Protein AF-A0A9P6IPL3-F1 (afdb_monomer_lite)

Foldseek 3Di:
DDDDPDPDDDDQDPVCLVVLLVVLQCLAQDQKDKDKDWDFDWDWDQDPVGIDIDGRHTDIDIDMWGGQNLLVVVAKEWPDWAFADDDQQWTKIKTKIKGAGQTQDKDWFAKFKWFKFAPNDTFWIKIWGRDIHHHGIDITIIMITGDLVVDPRSVVCVVCQQVFHKGKMWTAFQLVRTPPNSNSSNRNGRIGIYIGTHHPDHQWPDKDWADDPCCVPPVDIDMDTDGDAQHQAKDWDQWDWDFDDDPNHTSDIDTDGDPDTDIHHYD

pLDDT: mean 90.59, std 8.34, range [40.78, 98.0]

Sequence (267 aa):
MTFDLLQTPLLVPETSKQPFQEFNRDLTIGANIGFNVVGFASVYANTSIGTVNLVNIPFNASTELSGLQSLGNPAPTITELQVVSGTPAGLTLAITVVIVNPSSISLSAGDIVLDLMYKGVRQGTVTMPKLAIIPGANTVNASSTIDPGASPEGLELLTLYTGGTGATVSIAGTPTSTVVDSLSLAFGALNIESQMPGLQSKLLAGASLIVLDTTLVNGLAETVVTVNNPFVPPMTILSIDSTITYGGAALGTVVSTFSSPPVIPGI

Structure (mmCIF, N/CA/C/O backbone):
data_AF-A0A9P6IPL3-F1
#
_entry.id   AF-A0A9P6IPL3-F1
#
loop_
_atom_site.group_PDB
_atom_site.id
_atom_site.type_symbol
_atom_site.label_atom_id
_atom_site.label_alt_id
_atom_site.label_comp_id
_atom_site.label_asym_id
_atom_site.label_entity_id
_atom_site.label_seq_id
_atom_site.pdbx_PDB_ins_code
_atom_site.Cartn_x
_atom_site.Cartn_y
_atom_site.Cartn_z
_atom_site.occupancy
_atom_site.B_iso_or_equiv
_atom_site.auth_seq_id
_atom_site.auth_comp_id
_atom_site.auth_asym_id
_atom_site.auth_atom_id
_atom_site.pdbx_PDB_model_num
ATOM 1 N N . MET A 1 1 ? -20.417 -16.458 35.658 1.00 40.78 1 MET A N 1
ATOM 2 C CA . MET A 1 1 ? -21.262 -15.375 35.120 1.00 40.78 1 MET A CA 1
ATOM 3 C C . MET A 1 1 ? -20.499 -14.754 33.976 1.00 40.78 1 MET A C 1
ATOM 5 O O . MET A 1 1 ? -19.419 -14.234 34.211 1.00 40.78 1 MET A O 1
ATOM 9 N N . THR A 1 2 ? -21.006 -14.892 32.760 1.00 42.06 2 THR A N 1
ATOM 10 C CA . THR A 1 2 ? -20.455 -14.226 31.578 1.00 42.06 2 THR A CA 1
ATOM 11 C C . THR A 1 2 ? -21.215 -12.914 31.443 1.00 42.06 2 THR A C 1
ATOM 13 O O . THR A 1 2 ? -22.444 -12.930 31.409 1.00 42.06 2 THR A O 1
ATOM 16 N N . PHE A 1 3 ? -20.512 -11.784 31.474 1.00 44.28 3 PHE A N 1
ATOM 17 C CA . PHE A 1 3 ? -21.114 -10.489 31.179 1.00 44.28 3 PHE A CA 1
ATOM 18 C C . PHE A 1 3 ? -21.232 -10.393 29.658 1.00 44.28 3 PHE A C 1
ATOM 20 O O . PHE A 1 3 ? -20.224 -10.237 28.975 1.00 44.28 3 PHE A O 1
ATOM 27 N N . ASP A 1 4 ? -22.442 -10.590 29.141 1.00 51.72 4 ASP A N 1
ATOM 28 C CA . ASP A 1 4 ? -22.747 -10.479 27.718 1.00 51.72 4 ASP A CA 1
ATOM 29 C C . ASP A 1 4 ? -23.544 -9.193 27.496 1.00 51.72 4 ASP A C 1
ATOM 31 O O . ASP A 1 4 ? -24.665 -9.037 27.992 1.00 51.72 4 ASP A O 1
ATOM 3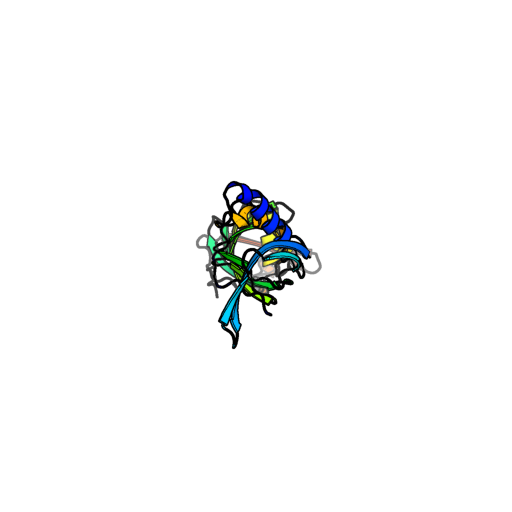5 N N . LEU A 1 5 ? -22.940 -8.248 26.780 1.00 58.69 5 LEU A N 1
ATOM 36 C CA . LEU A 1 5 ? -23.663 -7.116 26.228 1.00 58.69 5 LEU A CA 1
ATOM 37 C C . LEU A 1 5 ? -24.450 -7.660 25.029 1.00 58.69 5 LEU A C 1
ATOM 39 O O . LEU A 1 5 ? -23.956 -7.625 23.904 1.00 58.69 5 LEU A O 1
ATOM 43 N N . LEU A 1 6 ? -25.669 -8.168 25.280 1.0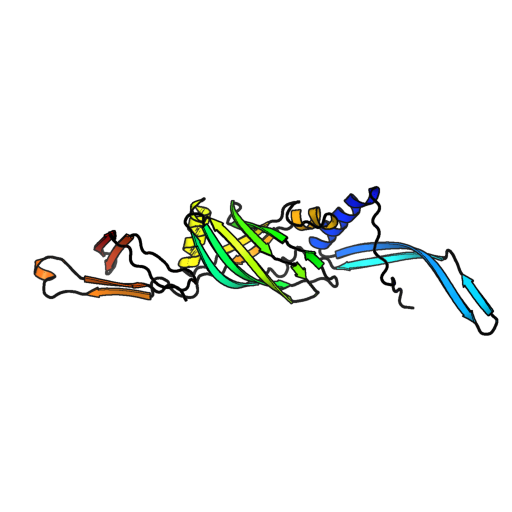0 56.34 6 LEU A N 1
ATOM 44 C CA . LEU A 1 6 ? -26.683 -8.455 24.247 1.00 56.34 6 LEU A CA 1
ATOM 45 C C . LEU A 1 6 ? -26.577 -7.403 23.140 1.00 56.34 6 LEU A C 1
ATOM 47 O O . LEU A 1 6 ? -26.469 -6.245 23.528 1.00 56.34 6 LEU A O 1
ATOM 51 N N . GLN A 1 7 ? -26.627 -7.778 21.847 1.00 61.25 7 GLN A N 1
ATOM 52 C CA . GLN A 1 7 ? -26.404 -6.944 20.637 1.00 61.25 7 GLN A CA 1
ATOM 53 C C . GLN A 1 7 ? -27.054 -5.539 20.658 1.00 61.25 7 GLN A C 1
ATOM 55 O O . GLN A 1 7 ? -27.955 -5.216 19.887 1.00 61.25 7 GLN A O 1
ATOM 60 N N . THR A 1 8 ? -26.582 -4.680 21.545 1.00 66.69 8 THR A N 1
ATOM 61 C CA . THR A 1 8 ? -27.110 -3.360 21.833 1.00 66.69 8 THR A CA 1
ATOM 62 C C . THR A 1 8 ? -26.101 -2.410 21.225 1.00 66.69 8 THR A C 1
ATOM 64 O O . THR A 1 8 ? -24.934 -2.443 21.627 1.00 66.69 8 THR A O 1
ATOM 67 N N . PRO A 1 9 ? -26.500 -1.599 20.233 1.00 70.00 9 PRO A N 1
ATOM 68 C CA . PRO A 1 9 ? -25.588 -0.658 19.609 1.00 70.00 9 PRO A CA 1
ATOM 69 C C . PRO A 1 9 ? -24.959 0.253 20.664 1.00 70.00 9 PRO A C 1
ATOM 71 O O . PRO A 1 9 ? -25.663 0.816 21.505 1.00 70.00 9 PRO A O 1
ATOM 74 N N . LEU A 1 10 ? -23.637 0.416 20.610 1.00 79.25 10 LEU A N 1
ATOM 75 C CA . LEU A 1 10 ? -22.951 1.416 21.417 1.00 79.25 10 LEU A CA 1
ATOM 76 C C . LEU A 1 10 ? -23.368 2.806 20.920 1.00 79.25 10 LEU A C 1
ATOM 78 O O . LEU A 1 10 ? -22.959 3.235 19.841 1.00 79.25 10 LEU A O 1
ATOM 82 N N . LEU A 1 11 ? -24.187 3.508 21.701 1.00 84.75 11 LEU A N 1
ATOM 83 C CA . LEU A 1 11 ? -24.542 4.895 21.426 1.00 84.75 11 LEU A CA 1
ATOM 84 C C . LEU A 1 11 ? -23.484 5.816 22.039 1.00 84.75 11 LEU A C 1
ATOM 86 O O . LEU A 1 11 ? -23.348 5.878 23.260 1.00 84.75 11 LEU A O 1
ATOM 90 N N . VAL A 1 12 ? -22.761 6.551 21.195 1.00 88.69 12 VAL A N 1
ATOM 91 C CA . VAL A 1 12 ? -21.784 7.559 21.628 1.00 88.69 12 VAL A CA 1
ATOM 92 C C . VAL A 1 12 ? -22.453 8.938 21.591 1.00 88.69 12 VAL A C 1
ATOM 94 O O . VAL A 1 12 ? -22.804 9.399 20.503 1.00 88.69 12 VAL A O 1
ATOM 97 N N . PRO A 1 13 ? -22.652 9.612 22.741 1.00 91.38 13 PRO A N 1
ATOM 98 C CA . PRO A 1 13 ? -23.200 10.966 22.769 1.00 91.38 13 PRO A CA 1
ATOM 99 C C . PRO A 1 13 ? -22.328 11.948 21.980 1.00 91.38 13 PRO A C 1
ATOM 101 O O . PRO A 1 13 ? -21.107 11.800 21.944 1.00 91.38 13 PRO A O 1
ATOM 104 N N . GLU A 1 14 ? -22.930 13.001 21.417 1.00 91.69 14 GLU A N 1
ATOM 105 C CA . GLU A 1 14 ? -22.210 14.030 20.643 1.00 91.69 14 GLU A CA 1
ATOM 106 C C . GLU A 1 14 ? -21.003 14.610 21.397 1.00 91.69 14 GLU A C 1
ATOM 108 O O . GLU A 1 14 ? -19.914 14.730 20.840 1.00 91.69 14 GLU A O 1
ATOM 113 N N . THR A 1 15 ? -21.154 14.875 22.698 1.00 94.75 15 THR A N 1
ATOM 114 C CA . THR A 1 15 ? -20.085 15.398 23.568 1.00 94.75 15 THR A CA 1
ATOM 115 C C . THR A 1 15 ? -18.909 14.437 23.756 1.00 94.75 15 THR A C 1
ATOM 117 O O . THR A 1 15 ? -17.855 14.846 24.234 1.00 94.75 15 THR A O 1
ATOM 120 N N . SER A 1 16 ? -19.082 13.160 23.414 1.00 94.56 16 SER A N 1
ATOM 121 C CA . SER A 1 16 ? -18.097 12.091 23.595 1.00 94.56 16 SER A CA 1
ATOM 122 C C . SER A 1 16 ? -17.529 11.571 22.273 1.00 94.56 16 SER A C 1
ATOM 124 O O . SER A 1 16 ? -16.687 10.674 22.298 1.00 94.56 16 SER A O 1
ATOM 126 N N . LYS A 1 17 ? -17.925 12.140 21.124 1.00 93.38 17 LYS A N 1
ATOM 127 C CA . LYS A 1 17 ? -17.412 11.728 19.807 1.00 93.38 17 LYS A CA 1
ATOM 128 C C . LYS A 1 17 ? -15.901 11.898 19.678 1.00 93.38 17 LYS A C 1
ATOM 130 O O . LYS A 1 17 ? -15.236 10.968 19.236 1.00 93.38 17 LYS A O 1
ATOM 135 N N . GLN A 1 18 ? -15.358 13.044 20.089 1.00 95.12 18 GLN A N 1
ATOM 136 C CA . GLN A 1 18 ? -13.914 13.286 20.031 1.00 95.12 18 GLN A CA 1
ATOM 137 C C . GLN A 1 18 ? -13.129 12.325 20.947 1.00 95.12 18 GLN A C 1
ATOM 139 O O . GLN A 1 18 ? -12.249 11.637 20.432 1.00 95.12 18 GLN A O 1
ATOM 144 N N . PRO A 1 19 ? -13.463 12.175 22.247 1.00 94.62 19 PRO A N 1
ATOM 145 C CA . PRO A 1 19 ? -12.831 11.161 23.095 1.00 94.62 19 PRO A CA 1
ATOM 146 C C . PRO A 1 19 ? -12.912 9.745 22.514 1.00 94.62 19 PRO A C 1
ATOM 148 O O . PRO A 1 19 ? -11.973 8.967 22.638 1.00 94.62 19 PRO A O 1
ATOM 151 N N . PHE A 1 20 ? -14.019 9.402 21.848 1.00 93.88 20 PHE A N 1
ATOM 152 C CA . PHE A 1 20 ? -14.165 8.105 21.192 1.00 93.88 20 PHE A CA 1
ATOM 153 C C . PHE A 1 20 ? -13.257 7.953 19.960 1.00 93.88 20 PHE A C 1
ATOM 155 O O . PHE A 1 20 ? -12.668 6.892 19.765 1.00 93.88 20 PHE A O 1
ATOM 162 N N . GLN A 1 21 ? -13.091 8.998 19.146 1.00 95.12 21 GLN A N 1
ATOM 163 C CA . GLN A 1 21 ? -12.126 9.001 18.039 1.00 95.12 21 GLN A CA 1
ATOM 164 C C . GLN A 1 21 ? -10.679 8.895 18.541 1.00 95.12 21 GLN A C 1
ATOM 166 O O . GLN A 1 21 ? -9.886 8.158 17.960 1.00 95.12 21 GLN A O 1
ATOM 171 N N . GLU A 1 22 ? -10.337 9.598 19.623 1.00 95.38 22 GLU A N 1
ATOM 172 C CA . GLU A 1 22 ? -9.025 9.511 20.275 1.00 95.38 22 GLU A CA 1
ATOM 173 C C . GLU A 1 22 ? -8.780 8.103 20.826 1.00 95.38 22 GLU A C 1
ATOM 175 O O . GLU A 1 22 ? -7.732 7.523 20.562 1.00 95.38 22 GLU A O 1
ATOM 180 N N . PHE A 1 23 ? -9.780 7.502 21.477 1.00 94.06 23 PHE A N 1
ATOM 181 C CA . PHE A 1 23 ? -9.733 6.105 21.903 1.00 94.06 23 PHE A CA 1
ATOM 182 C C . PHE A 1 23 ? -9.494 5.147 20.723 1.00 94.06 23 PHE A C 1
ATOM 184 O O . PHE A 1 23 ? -8.620 4.288 20.807 1.00 94.06 23 PHE A O 1
ATOM 191 N N . ASN A 1 24 ? -10.212 5.306 19.603 1.00 93.75 24 ASN A N 1
ATOM 192 C CA . ASN A 1 24 ? -10.003 4.472 18.412 1.00 93.75 24 ASN A CA 1
ATOM 193 C C . ASN A 1 24 ? -8.606 4.665 17.809 1.00 93.75 24 ASN A C 1
ATOM 195 O O . ASN A 1 24 ? -7.993 3.696 17.358 1.00 93.75 24 ASN A O 1
ATOM 199 N N . ARG A 1 25 ? -8.084 5.898 17.804 1.00 95.25 25 ARG A N 1
ATOM 200 C CA . ARG A 1 25 ? -6.711 6.192 17.375 1.00 95.25 25 ARG A CA 1
ATOM 201 C C . ARG A 1 25 ? -5.704 5.480 18.267 1.00 95.25 25 ARG A C 1
ATOM 203 O O . ARG A 1 25 ? -4.834 4.780 17.757 1.00 95.25 25 ARG A O 1
ATOM 210 N N . ASP A 1 26 ? -5.843 5.622 19.576 1.00 94.94 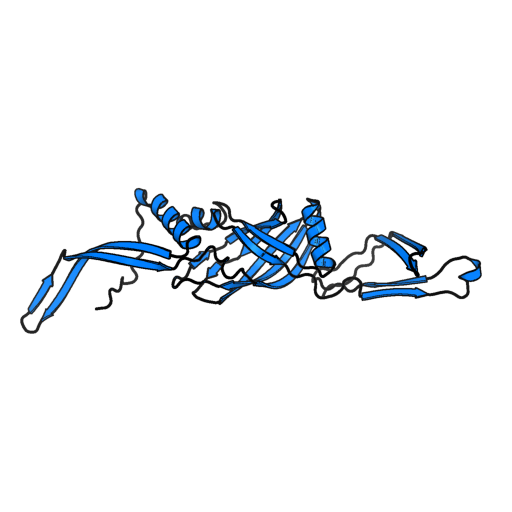26 ASP A N 1
ATOM 211 C CA . ASP A 1 26 ? -4.910 5.054 20.544 1.00 94.94 26 ASP A CA 1
ATOM 212 C C . ASP A 1 26 ? -4.962 3.518 20.528 1.00 94.94 26 ASP A C 1
ATOM 214 O O . ASP A 1 26 ? -3.920 2.870 20.599 1.00 94.94 26 ASP A O 1
ATOM 218 N N . LEU A 1 27 ? -6.144 2.928 20.314 1.00 93.19 27 LEU A N 1
ATOM 219 C CA . LEU A 1 27 ? -6.310 1.491 20.087 1.00 93.19 27 LEU A CA 1
ATOM 220 C C . LEU A 1 27 ? -5.688 1.030 18.757 1.00 93.19 27 LEU A C 1
ATOM 222 O O . LEU A 1 27 ? -5.176 -0.084 18.663 1.00 93.19 27 LEU A O 1
ATOM 226 N N . THR A 1 28 ? -5.721 1.868 17.722 1.00 93.38 28 THR A N 1
ATOM 227 C CA . THR A 1 28 ? -5.156 1.534 16.407 1.00 93.38 28 THR A CA 1
ATOM 228 C C . THR A 1 28 ? -3.631 1.597 16.418 1.00 93.38 28 THR A C 1
ATOM 230 O O . THR A 1 28 ? -2.982 0.696 15.898 1.00 93.38 28 THR A O 1
ATOM 233 N N . ILE A 1 29 ? -3.043 2.628 17.026 1.00 93.00 29 ILE A N 1
ATOM 234 C CA . ILE A 1 29 ? -1.588 2.854 17.017 1.00 93.00 29 ILE A CA 1
ATOM 235 C C . ILE A 1 29 ? -0.893 2.085 18.145 1.00 93.00 29 ILE A C 1
ATOM 237 O O . ILE A 1 29 ? 0.209 1.569 17.962 1.00 93.00 29 ILE A O 1
ATOM 241 N N . GLY A 1 30 ? -1.523 2.028 19.319 1.00 92.19 30 GLY A N 1
ATOM 242 C CA . GLY A 1 30 ? -0.951 1.471 20.537 1.00 92.19 30 GLY A CA 1
ATOM 243 C C . GLY A 1 30 ? -0.925 -0.056 20.572 1.00 92.19 30 GLY A C 1
ATOM 244 O O . GLY A 1 30 ? -1.619 -0.744 19.824 1.00 92.19 30 GLY A O 1
ATOM 245 N N . ALA A 1 31 ? -0.109 -0.592 21.483 1.00 90.75 31 ALA A N 1
ATOM 246 C CA . ALA A 1 31 ? -0.034 -2.030 21.742 1.00 90.75 31 ALA A CA 1
ATOM 247 C C . ALA A 1 31 ? -1.107 -2.509 22.718 1.00 90.75 31 ALA A C 1
ATOM 249 O O . ALA A 1 31 ? -1.692 -3.563 22.498 1.00 90.75 31 ALA A O 1
ATOM 250 N N . ASN A 1 32 ? -1.377 -1.734 23.768 1.00 90.94 32 ASN A N 1
ATOM 251 C CA . ASN A 1 32 ? -2.429 -2.003 24.739 1.00 90.94 32 ASN A CA 1
ATOM 252 C C . ASN A 1 32 ? -3.057 -0.681 25.180 1.00 90.94 32 ASN A C 1
ATOM 254 O O . ASN A 1 32 ? -2.365 0.335 25.266 1.00 90.94 32 ASN A O 1
ATOM 258 N N . ILE A 1 33 ? -4.344 -0.713 25.505 1.00 90.62 33 ILE A N 1
ATOM 259 C CA . ILE A 1 33 ? -5.068 0.408 26.096 1.00 90.62 33 ILE A CA 1
ATOM 260 C C . ILE A 1 33 ? -5.883 -0.083 27.291 1.00 90.62 33 ILE A C 1
ATOM 262 O O . ILE A 1 33 ? -6.567 -1.107 27.225 1.00 90.62 33 ILE A O 1
ATOM 266 N N . GLY A 1 34 ? -5.797 0.645 28.404 1.00 89.06 34 GLY A N 1
ATOM 267 C CA . GLY A 1 34 ? -6.649 0.393 29.560 1.00 89.06 34 GLY A CA 1
ATOM 268 C C . GLY A 1 34 ? -8.094 0.746 29.222 1.00 89.06 34 GLY A C 1
ATOM 269 O O . GLY A 1 34 ? -8.372 1.843 28.739 1.00 89.06 34 GLY A O 1
ATOM 270 N N . PHE A 1 35 ? -9.016 -0.171 29.485 1.00 88.31 35 PHE A N 1
ATOM 271 C CA . PHE A 1 35 ? -10.437 0.014 29.230 1.00 88.31 35 PHE A CA 1
ATOM 272 C C . PHE A 1 35 ? -11.213 -0.183 30.525 1.00 88.31 35 PHE A C 1
ATOM 274 O O . PHE A 1 35 ? -11.205 -1.262 31.113 1.00 88.31 35 PHE A O 1
ATOM 281 N N . ASN A 1 36 ? -11.869 0.878 30.987 1.00 89.56 36 ASN A N 1
ATOM 282 C CA . ASN A 1 36 ? -12.661 0.835 32.206 1.00 89.56 36 ASN A CA 1
ATOM 283 C C . ASN A 1 36 ? -14.150 0.942 31.881 1.00 89.56 36 ASN A C 1
ATOM 285 O O . ASN A 1 36 ? -14.574 1.873 31.196 1.00 89.56 36 ASN A O 1
ATOM 289 N N . VAL A 1 37 ? -14.940 0.018 32.418 1.00 86.62 37 VAL A N 1
ATOM 290 C CA . VAL A 1 37 ? -16.395 0.006 32.297 1.00 86.62 37 VAL A CA 1
ATOM 291 C C . VAL A 1 37 ? -16.994 0.268 33.668 1.00 86.62 37 VAL A C 1
ATOM 293 O O . VAL A 1 37 ? -16.900 -0.550 34.584 1.00 86.62 37 VAL A O 1
ATOM 296 N N . VAL A 1 38 ? -17.646 1.419 33.789 1.00 89.94 38 VAL A N 1
ATOM 297 C CA . VAL A 1 38 ? -18.371 1.822 34.993 1.00 89.94 38 VAL A CA 1
ATOM 298 C C . VAL A 1 38 ? -19.844 1.920 34.650 1.00 89.94 38 VAL A C 1
ATOM 300 O O . VAL A 1 38 ? -20.217 2.545 33.658 1.00 89.94 38 VAL A O 1
ATOM 303 N N . GLY A 1 39 ? -20.692 1.315 35.470 1.00 88.88 39 GLY A N 1
ATOM 304 C CA . GLY A 1 39 ? -22.123 1.357 35.234 1.00 88.88 39 GLY A CA 1
ATOM 305 C C . GLY A 1 39 ? -22.930 0.738 36.355 1.00 88.88 39 GLY A C 1
ATOM 306 O O . GLY A 1 39 ? -22.449 0.517 37.466 1.00 88.88 39 GLY A O 1
ATOM 307 N N . PHE A 1 40 ? -24.186 0.460 36.034 1.00 88.69 40 PHE A N 1
ATOM 308 C CA . PHE A 1 40 ? -25.123 -0.190 36.930 1.00 88.69 40 PHE A CA 1
ATOM 309 C C . PHE A 1 40 ? -25.728 -1.400 36.226 1.00 88.69 40 PHE A C 1
ATOM 311 O O . PHE A 1 40 ? -26.081 -1.328 35.050 1.00 88.69 40 PHE A O 1
ATOM 318 N N . ALA A 1 41 ? -25.853 -2.508 36.945 1.00 86.25 41 ALA A N 1
ATOM 319 C CA . ALA A 1 41 ? -26.504 -3.720 36.477 1.00 86.25 41 ALA A CA 1
ATOM 320 C C . ALA A 1 41 ? -27.829 -3.932 37.215 1.00 86.25 41 ALA A C 1
ATOM 322 O O . ALA A 1 41 ? -28.008 -3.494 38.354 1.00 86.25 41 ALA A O 1
ATOM 323 N N . SER A 1 42 ? -28.757 -4.631 36.564 1.00 86.56 42 SER A N 1
ATOM 324 C CA . SER A 1 42 ? -29.962 -5.150 37.209 1.00 86.56 42 SER A CA 1
ATOM 325 C C . SER A 1 42 ? -30.020 -6.660 37.020 1.00 86.56 42 SER A C 1
ATOM 327 O O . SER A 1 42 ? -29.814 -7.155 35.913 1.00 86.56 42 SER A O 1
ATOM 329 N N . VAL A 1 43 ? -30.271 -7.391 38.101 1.00 83.38 43 VAL A N 1
ATOM 330 C CA . VAL A 1 43 ? -30.319 -8.852 38.132 1.00 83.38 43 VAL A CA 1
ATOM 331 C C . VAL A 1 43 ? -31.735 -9.292 38.463 1.00 83.38 43 VAL A C 1
ATOM 333 O O . VAL A 1 43 ? -32.265 -8.978 39.527 1.00 83.38 43 VAL A O 1
ATOM 336 N N . TYR A 1 44 ? -32.307 -10.076 37.555 1.00 85.00 44 TYR A N 1
ATOM 337 C CA . TYR A 1 44 ? -33.594 -10.735 37.726 1.00 85.00 44 TYR A CA 1
ATOM 338 C C . TYR A 1 44 ? -33.344 -12.220 37.983 1.00 85.00 44 TYR A C 1
ATOM 340 O O . TYR A 1 44 ? -32.853 -12.928 37.105 1.00 85.00 44 TYR A O 1
ATOM 348 N N . ALA A 1 45 ? -33.662 -12.696 39.185 1.00 84.25 45 ALA A N 1
ATOM 349 C CA . ALA A 1 45 ? -33.473 -14.088 39.572 1.00 84.25 45 ALA A CA 1
ATOM 350 C C . ALA A 1 45 ? -34.806 -14.712 39.997 1.00 84.25 45 ALA A C 1
ATOM 352 O O . ALA A 1 45 ? -35.452 -14.251 40.937 1.00 84.25 45 ALA A O 1
ATOM 353 N N . ASN A 1 46 ? -35.201 -15.796 39.331 1.00 85.00 46 ASN A N 1
ATOM 354 C CA . ASN A 1 46 ? -36.305 -16.635 39.786 1.00 85.00 46 ASN A CA 1
ATOM 355 C C . ASN A 1 46 ? -35.767 -17.659 40.783 1.00 85.00 46 ASN A C 1
ATOM 357 O O . ASN A 1 46 ? -34.953 -18.511 40.431 1.00 85.00 46 ASN A O 1
ATOM 361 N N . THR A 1 47 ? -36.221 -17.565 42.028 1.00 86.25 47 THR A N 1
ATOM 362 C CA . THR A 1 47 ? -35.882 -18.509 43.095 1.00 86.25 47 THR A CA 1
ATOM 363 C C . THR A 1 47 ? -37.092 -19.376 43.425 1.00 86.25 47 THR A C 1
ATOM 365 O O . THR A 1 47 ? -38.230 -19.020 43.116 1.00 86.25 47 THR A O 1
ATOM 368 N N . SER A 1 48 ? -36.869 -20.498 44.108 1.00 88.19 48 SER A N 1
ATOM 369 C CA . SER A 1 48 ? -37.929 -21.413 44.558 1.00 88.19 48 SER A CA 1
ATOM 370 C C . SER A 1 48 ? -38.954 -20.757 45.494 1.00 88.19 48 SER A C 1
ATOM 372 O O . SER A 1 48 ? -40.011 -21.332 45.729 1.00 88.19 48 SER A O 1
ATOM 374 N N . ILE A 1 49 ? -38.644 -19.573 46.033 1.00 86.69 49 ILE A N 1
ATOM 375 C CA . ILE A 1 49 ? -39.498 -18.812 46.953 1.00 86.69 49 ILE A CA 1
ATOM 376 C C . ILE A 1 49 ? -40.030 -17.503 46.349 1.00 86.69 49 ILE A C 1
ATOM 378 O O . ILE A 1 49 ? -40.690 -16.739 47.047 1.00 86.69 49 ILE A O 1
ATOM 382 N N . GLY A 1 50 ? -39.759 -17.227 45.070 1.00 85.38 50 GLY A N 1
ATOM 383 C CA . GLY A 1 50 ? -40.225 -16.021 44.386 1.00 85.38 50 GLY A CA 1
ATOM 384 C C . GLY A 1 50 ? -39.157 -15.349 43.528 1.00 85.38 50 GLY A C 1
ATOM 385 O O . GLY A 1 50 ? -38.005 -15.785 43.448 1.00 85.38 50 GLY A O 1
ATOM 386 N N . THR A 1 51 ? -39.550 -14.266 42.868 1.00 87.00 51 THR A N 1
ATOM 387 C CA . THR A 1 51 ? -38.657 -13.477 42.018 1.00 87.00 51 THR A CA 1
ATOM 388 C C . THR A 1 51 ? -37.915 -12.443 42.858 1.00 87.00 51 THR A C 1
ATOM 390 O O . THR A 1 51 ? -38.526 -11.625 43.542 1.00 87.00 51 THR A O 1
ATOM 393 N N . VAL A 1 52 ? -36.588 -12.463 42.782 1.00 85.12 52 VAL A N 1
ATOM 394 C CA . VAL A 1 52 ? -35.702 -11.455 43.364 1.00 85.12 52 VAL A CA 1
ATOM 395 C C . VAL A 1 52 ? -35.253 -10.530 42.241 1.00 85.12 52 VAL A C 1
ATOM 397 O O . VAL A 1 52 ? -34.672 -10.981 41.255 1.00 85.12 52 VAL A O 1
ATOM 400 N N . ASN A 1 53 ? -35.533 -9.237 42.392 1.00 87.88 53 ASN A N 1
ATOM 401 C CA . ASN A 1 53 ? -35.071 -8.201 41.478 1.00 87.88 53 ASN A CA 1
ATOM 402 C C . ASN A 1 53 ? -34.095 -7.281 42.216 1.00 87.88 53 ASN A C 1
ATOM 404 O O . ASN A 1 53 ? -34.488 -6.568 43.139 1.00 87.88 53 ASN A O 1
ATOM 408 N N . LEU A 1 54 ? -32.827 -7.317 41.823 1.00 85.81 54 LEU A N 1
ATOM 409 C CA . LEU A 1 54 ? -31.790 -6.425 42.329 1.00 85.81 54 LEU A CA 1
ATOM 410 C C . LEU A 1 54 ? -31.501 -5.395 41.242 1.00 85.81 54 LEU A C 1
ATOM 412 O O . LEU A 1 54 ? -30.919 -5.734 40.219 1.00 85.81 54 LEU A O 1
ATOM 416 N N . VAL A 1 55 ? -31.906 -4.147 41.451 1.00 90.75 55 VAL A N 1
ATOM 417 C CA . VAL A 1 55 ? -31.677 -3.045 40.504 1.00 90.75 55 VAL A CA 1
ATOM 418 C C . VAL A 1 55 ? -30.548 -2.140 40.984 1.00 90.75 55 VAL A C 1
ATOM 420 O O . VAL A 1 55 ? -30.264 -2.081 42.179 1.00 90.75 55 VAL A O 1
ATOM 423 N N . ASN A 1 56 ? -29.941 -1.395 40.059 1.00 89.25 56 ASN A N 1
ATOM 424 C CA . ASN A 1 56 ? -28.905 -0.398 40.349 1.00 89.25 56 ASN A CA 1
ATOM 425 C C . ASN A 1 56 ? -27.684 -0.954 41.098 1.00 89.25 56 ASN A C 1
ATOM 427 O O . ASN A 1 56 ? -27.139 -0.280 41.968 1.00 89.25 56 ASN A O 1
ATOM 431 N N . ILE A 1 57 ? -27.236 -2.166 40.768 1.00 89.88 57 ILE A N 1
ATOM 432 C CA . ILE A 1 57 ? -25.998 -2.723 41.322 1.00 89.88 57 ILE A CA 1
ATOM 433 C C . ILE A 1 57 ? -24.824 -2.001 40.649 1.00 89.88 57 ILE A C 1
ATOM 435 O O . ILE A 1 57 ? -24.602 -2.238 39.458 1.00 89.88 57 ILE A O 1
ATOM 439 N N . PRO A 1 58 ? -24.082 -1.119 41.345 1.00 90.94 58 PRO A N 1
ATOM 440 C CA . PRO A 1 58 ? -22.942 -0.456 40.736 1.00 90.94 58 PRO A CA 1
ATOM 441 C C . PRO A 1 58 ? -21.858 -1.488 40.438 1.00 90.94 58 PRO A C 1
ATOM 443 O O . PRO A 1 58 ? -21.575 -2.368 41.254 1.00 90.94 58 PRO A O 1
ATOM 446 N N . PHE A 1 59 ? -21.218 -1.355 39.287 1.00 89.19 59 PHE A N 1
ATOM 447 C CA . PHE A 1 59 ? -20.013 -2.100 38.973 1.00 89.19 59 PHE A CA 1
ATOM 448 C C . PHE A 1 59 ? -18.968 -1.173 38.358 1.00 89.19 59 PHE A C 1
ATOM 450 O O . PHE A 1 59 ? -19.282 -0.175 37.706 1.00 89.19 59 PHE A O 1
ATOM 457 N N . ASN A 1 60 ? -17.711 -1.513 38.609 1.00 92.25 60 ASN A N 1
ATOM 458 C CA . ASN A 1 60 ? -16.540 -0.836 38.083 1.00 92.25 60 ASN A CA 1
ATOM 459 C C . ASN A 1 60 ? -15.541 -1.932 37.728 1.00 92.25 60 ASN A C 1
ATOM 461 O O . ASN A 1 60 ? -15.040 -2.625 38.617 1.00 92.25 60 ASN A O 1
ATOM 465 N N . ALA A 1 61 ? -15.357 -2.156 36.435 1.00 88.06 61 ALA A N 1
ATOM 466 C CA . ALA A 1 61 ? -14.550 -3.238 35.911 1.00 88.06 61 ALA A CA 1
ATOM 467 C C . ALA A 1 61 ? -13.509 -2.672 34.951 1.00 88.06 61 ALA A C 1
ATOM 469 O O . ALA A 1 61 ? -13.851 -2.139 33.897 1.00 88.06 61 ALA A O 1
ATOM 470 N N . SER A 1 62 ? -12.240 -2.857 35.299 1.00 89.06 62 SER A N 1
ATOM 471 C CA . SER A 1 62 ? -11.118 -2.538 34.422 1.00 89.06 62 SER A CA 1
ATOM 472 C C . SER A 1 62 ? -10.662 -3.783 33.674 1.00 89.06 62 SER A C 1
ATOM 474 O O . SER A 1 62 ? -10.563 -4.871 34.243 1.00 89.06 62 SER A O 1
ATOM 476 N N . THR A 1 63 ? -10.344 -3.609 32.402 1.00 88.19 63 THR A N 1
ATOM 477 C CA . THR A 1 63 ? -9.697 -4.600 31.548 1.00 88.19 63 THR A CA 1
ATOM 478 C C . THR A 1 63 ? -8.652 -3.910 30.671 1.00 88.19 63 THR A C 1
ATOM 480 O O . THR A 1 63 ? -8.521 -2.685 30.684 1.00 88.19 63 THR A O 1
ATOM 483 N N . GLU A 1 64 ? -7.889 -4.690 29.921 1.00 89.75 64 GLU A N 1
ATOM 484 C CA . GLU A 1 64 ? -6.947 -4.189 28.927 1.00 89.75 64 GLU A CA 1
ATOM 485 C C . GLU A 1 64 ? -7.367 -4.703 27.558 1.00 89.75 64 GLU A C 1
ATOM 487 O O . GLU A 1 64 ? -7.722 -5.872 27.394 1.00 89.75 64 GLU A O 1
ATOM 492 N N . LEU A 1 65 ? -7.334 -3.816 26.571 1.00 89.56 65 LEU A N 1
ATOM 493 C CA . LEU A 1 65 ? -7.556 -4.165 25.179 1.00 89.56 65 LEU A CA 1
ATOM 494 C C . LEU A 1 65 ? -6.214 -4.158 24.465 1.00 89.56 65 LEU A C 1
ATOM 496 O O . LEU A 1 65 ? -5.490 -3.162 24.509 1.00 89.56 65 LEU A O 1
ATOM 500 N N . SER A 1 66 ? -5.897 -5.252 23.782 1.00 91.94 66 SER A N 1
ATOM 501 C CA . SER A 1 66 ? -4.768 -5.279 22.858 1.00 91.94 66 SER A CA 1
ATOM 502 C C . SER A 1 66 ? -5.108 -4.431 21.635 1.00 91.94 66 SER A C 1
ATOM 504 O O . SER A 1 66 ? -6.180 -4.583 21.052 1.00 91.94 66 SER A O 1
ATOM 506 N N . GLY A 1 67 ? -4.213 -3.520 21.272 1.00 92.38 67 GLY A N 1
ATOM 507 C CA . GLY A 1 67 ? -4.352 -2.639 20.119 1.00 92.38 67 GLY A CA 1
ATOM 508 C C . GLY A 1 67 ? -3.789 -3.241 18.833 1.00 92.38 67 GLY A C 1
ATOM 509 O O . GLY A 1 67 ? -3.185 -4.316 18.833 1.00 92.38 67 GLY A O 1
ATOM 510 N N . LEU A 1 68 ? -3.992 -2.536 17.721 1.00 93.06 68 LEU A N 1
ATOM 511 C CA . LEU A 1 68 ? -3.608 -2.990 16.380 1.00 93.06 68 LEU A CA 1
ATOM 512 C C . LEU A 1 68 ? -2.129 -2.740 16.051 1.00 93.06 68 LEU A C 1
ATOM 514 O O . LEU A 1 68 ? -1.661 -3.223 15.022 1.00 93.06 68 LEU A O 1
ATOM 518 N N . GLN A 1 69 ? -1.388 -2.003 16.891 1.00 94.25 69 GLN A N 1
ATOM 519 C CA . GLN A 1 69 ? 0.033 -1.673 16.678 1.00 94.25 69 GLN A CA 1
ATOM 520 C C . GLN A 1 69 ? 0.311 -1.079 15.288 1.00 94.25 69 GLN A C 1
ATOM 522 O O . GLN A 1 69 ? 1.252 -1.459 14.590 1.00 94.25 69 GLN A O 1
ATOM 527 N N . SER A 1 70 ? -0.560 -0.168 14.855 1.00 91.94 70 SER A N 1
ATOM 528 C CA . SER A 1 70 ? -0.576 0.458 13.526 1.00 91.94 70 SER A CA 1
ATOM 529 C C . SER A 1 70 ? -0.703 -0.520 12.352 1.00 91.94 70 SER A C 1
ATOM 531 O O . SER A 1 70 ? -0.525 -0.108 11.213 1.00 91.94 70 SER A O 1
ATOM 533 N N . LEU A 1 71 ? -0.978 -1.809 12.602 1.00 92.31 71 LEU A N 1
ATOM 534 C CA . LEU A 1 71 ? -0.901 -2.896 11.615 1.00 92.31 71 LEU A CA 1
ATOM 535 C C . LEU A 1 71 ? 0.484 -3.018 10.945 1.00 92.31 71 LEU A C 1
ATOM 537 O O . LEU A 1 71 ? 0.614 -3.612 9.877 1.00 92.31 71 LEU A O 1
ATOM 541 N N . GLY A 1 72 ? 1.512 -2.442 11.577 1.00 91.69 72 GLY A N 1
ATOM 542 C CA . GLY A 1 72 ? 2.896 -2.423 11.102 1.00 91.69 72 GLY A CA 1
ATOM 543 C C . GLY A 1 72 ? 3.808 -3.396 11.845 1.00 91.69 72 GLY A C 1
ATOM 544 O O . GLY A 1 72 ? 5.001 -3.451 11.556 1.00 91.69 72 GLY A O 1
ATOM 545 N N . ASN A 1 73 ? 3.275 -4.153 12.809 1.00 90.75 73 ASN A N 1
ATOM 546 C CA . ASN A 1 73 ? 4.041 -5.105 13.603 1.00 90.75 73 ASN A CA 1
ATOM 547 C C . ASN A 1 73 ? 3.319 -6.467 13.715 1.00 90.75 73 ASN A C 1
ATOM 549 O O . ASN A 1 73 ? 2.441 -6.624 14.568 1.00 90.75 73 ASN A O 1
ATOM 553 N N . PRO A 1 74 ? 3.681 -7.466 12.887 1.00 93.81 74 PRO A N 1
ATOM 554 C CA . PRO A 1 74 ? 4.699 -7.407 11.833 1.00 93.81 74 PRO A CA 1
ATOM 555 C C . PRO A 1 74 ? 4.272 -6.530 10.645 1.00 93.81 74 PRO A C 1
ATOM 557 O O . PRO A 1 74 ? 3.083 -6.309 10.421 1.00 93.81 74 PRO A O 1
ATOM 560 N N . ALA A 1 75 ? 5.252 -6.053 9.873 1.00 95.06 75 ALA A N 1
ATOM 561 C CA . ALA A 1 75 ? 4.997 -5.244 8.684 1.00 95.06 75 ALA A CA 1
ATOM 562 C C . ALA A 1 75 ? 4.172 -6.026 7.638 1.00 95.06 75 ALA A C 1
ATOM 564 O O . ALA A 1 75 ? 4.411 -7.228 7.449 1.00 95.06 75 ALA A O 1
ATOM 565 N N . PRO A 1 76 ? 3.234 -5.377 6.922 1.00 96.75 76 PRO A N 1
ATOM 566 C CA . PRO A 1 76 ? 2.478 -6.026 5.861 1.00 96.75 76 PRO A CA 1
ATOM 567 C C . PRO A 1 76 ? 3.379 -6.585 4.765 1.00 96.75 76 PRO A C 1
ATOM 569 O O . PRO A 1 76 ? 4.374 -5.968 4.381 1.00 96.75 76 PRO A O 1
ATOM 572 N N . THR A 1 77 ? 2.999 -7.735 4.216 1.00 97.56 77 THR A N 1
ATOM 573 C CA . THR A 1 77 ? 3.746 -8.401 3.141 1.00 97.56 77 THR A CA 1
ATOM 574 C C . THR A 1 77 ? 2.964 -8.337 1.840 1.00 97.56 77 THR A C 1
ATOM 576 O O . THR A 1 77 ? 1.873 -8.895 1.749 1.00 97.56 77 THR A O 1
ATOM 579 N N . ILE A 1 78 ? 3.520 -7.683 0.820 1.00 97.62 78 ILE A N 1
ATOM 580 C CA . ILE A 1 78 ? 2.949 -7.674 -0.530 1.00 97.62 78 ILE A CA 1
ATOM 581 C C . ILE A 1 78 ? 3.269 -9.017 -1.190 1.00 97.62 78 ILE A C 1
ATOM 583 O O . ILE A 1 78 ? 4.428 -9.309 -1.484 1.00 97.62 78 ILE A O 1
ATOM 587 N N . THR A 1 79 ? 2.250 -9.848 -1.396 1.00 96.62 79 THR A N 1
ATOM 588 C CA . THR A 1 79 ? 2.398 -11.184 -1.993 1.00 96.62 79 THR A CA 1
ATOM 589 C C . THR A 1 79 ? 2.241 -11.165 -3.506 1.00 96.62 79 THR A C 1
ATOM 591 O O . THR A 1 79 ? 2.792 -12.024 -4.186 1.00 96.62 79 THR A O 1
ATOM 594 N N . GLU A 1 80 ? 1.504 -10.190 -4.037 1.00 95.31 80 GLU A N 1
ATOM 595 C CA . GLU A 1 80 ? 1.297 -10.018 -5.471 1.00 95.31 80 GLU A CA 1
ATOM 596 C C . GLU A 1 80 ? 1.215 -8.533 -5.818 1.00 95.31 80 GLU A C 1
ATOM 598 O O . GLU A 1 80 ? 0.595 -7.750 -5.096 1.00 95.31 80 GLU A O 1
ATOM 603 N N . LEU A 1 81 ? 1.849 -8.153 -6.926 1.00 96.12 81 LEU A N 1
ATOM 604 C CA . LEU A 1 81 ? 1.789 -6.807 -7.479 1.00 96.12 81 LEU A CA 1
ATOM 605 C C . LEU A 1 81 ? 1.813 -6.898 -9.003 1.00 96.12 81 LEU A C 1
ATOM 607 O O . LEU A 1 81 ? 2.804 -7.341 -9.589 1.00 96.12 81 LEU A O 1
ATOM 611 N N . GLN A 1 82 ? 0.731 -6.448 -9.635 1.00 95.19 82 GLN A N 1
ATOM 612 C CA . GLN A 1 82 ? 0.541 -6.524 -11.079 1.00 95.19 82 GLN A CA 1
ATOM 613 C C . GLN A 1 82 ? 0.124 -5.169 -11.649 1.00 95.19 82 GLN A C 1
ATOM 615 O O . GLN A 1 82 ? -0.780 -4.516 -11.131 1.00 95.19 82 GLN A O 1
ATOM 620 N N . VAL A 1 83 ? 0.748 -4.760 -12.755 1.00 95.81 83 VAL A N 1
ATOM 621 C CA . VAL A 1 83 ? 0.288 -3.609 -13.543 1.00 95.81 83 VAL A CA 1
ATOM 622 C C . VAL A 1 83 ? -0.905 -4.054 -14.386 1.00 95.81 83 VAL A C 1
ATOM 624 O O . VAL A 1 83 ? -0.751 -4.873 -15.293 1.00 95.81 83 VAL A O 1
ATOM 627 N N . VAL A 1 84 ? -2.088 -3.519 -14.083 1.00 96.56 84 VAL A N 1
ATOM 628 C CA . VAL A 1 84 ? -3.355 -3.896 -14.737 1.00 96.56 84 VAL A CA 1
ATOM 629 C C . VAL A 1 84 ? -3.844 -2.862 -15.750 1.00 96.56 84 VAL A C 1
ATOM 631 O O . VAL A 1 84 ? -4.646 -3.181 -16.621 1.00 96.56 84 VAL A O 1
ATOM 634 N N . SER A 1 85 ? -3.345 -1.627 -15.670 1.00 95.25 85 SER A N 1
ATOM 635 C CA . SER A 1 85 ? -3.616 -0.571 -16.648 1.00 95.25 85 SER A CA 1
ATOM 636 C C . SER A 1 85 ? -2.455 0.418 -16.710 1.00 95.25 85 SER A C 1
ATOM 638 O O . SER A 1 85 ? -1.776 0.649 -15.708 1.00 95.25 85 SER A O 1
ATOM 640 N N . GLY A 1 86 ? -2.241 1.014 -17.881 1.00 92.19 86 GLY A N 1
ATOM 641 C CA . GLY A 1 86 ? -1.261 2.072 -18.099 1.00 92.19 86 GLY A CA 1
ATOM 642 C C . GLY A 1 86 ? -1.782 3.085 -19.112 1.00 92.19 86 GLY A C 1
ATOM 643 O O . GLY A 1 86 ? -2.209 2.722 -20.206 1.00 92.19 86 GLY A O 1
ATOM 644 N N . THR A 1 87 ? -1.760 4.359 -18.737 1.00 89.19 87 THR A N 1
ATOM 645 C CA . THR A 1 87 ? -2.150 5.495 -19.582 1.00 89.19 87 THR A CA 1
ATOM 646 C C . THR A 1 87 ? -1.103 6.603 -19.456 1.00 89.19 87 THR A C 1
ATOM 648 O O . THR A 1 87 ? -0.295 6.567 -18.527 1.00 89.19 87 THR A O 1
ATOM 651 N N . PRO A 1 88 ? -1.125 7.637 -20.315 1.00 85.31 88 PRO A N 1
ATOM 652 C CA . PRO A 1 88 ? -0.268 8.807 -20.124 1.00 85.31 88 PRO A CA 1
ATOM 653 C C . PRO A 1 88 ? -0.467 9.525 -18.779 1.00 85.31 88 PRO A C 1
ATOM 655 O O . PRO A 1 88 ? 0.405 10.281 -18.378 1.00 85.31 88 PRO A O 1
ATOM 658 N N . ALA A 1 89 ? -1.600 9.307 -18.099 1.00 86.00 89 ALA A N 1
ATOM 659 C CA . ALA A 1 89 ? -1.889 9.885 -16.787 1.00 86.00 89 ALA A CA 1
ATOM 660 C C . ALA A 1 89 ? -1.360 9.045 -15.610 1.00 86.00 89 ALA A C 1
AT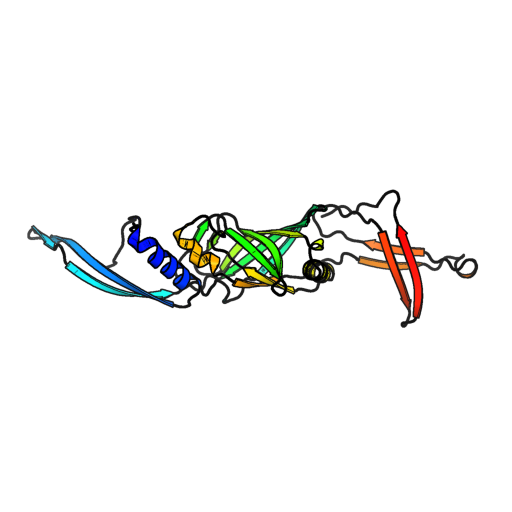OM 662 O O . ALA A 1 89 ? -1.450 9.488 -14.469 1.00 86.00 89 ALA A O 1
ATOM 663 N N . GLY A 1 90 ? -0.868 7.826 -15.857 1.00 92.81 90 GLY A N 1
ATOM 664 C CA . GLY A 1 90 ? -0.332 6.958 -14.811 1.00 92.81 90 GLY A CA 1
ATOM 665 C C . GLY A 1 90 ? -0.626 5.472 -15.003 1.00 92.81 90 GLY A C 1
ATOM 666 O O . GLY A 1 90 ? -1.215 5.035 -15.998 1.00 92.81 90 GLY A O 1
ATOM 667 N N . LEU A 1 91 ? -0.202 4.695 -14.010 1.00 95.69 91 LEU A N 1
ATOM 668 C CA . LEU A 1 91 ? -0.356 3.248 -13.920 1.00 95.69 91 LEU A CA 1
ATOM 669 C C . LEU A 1 91 ? -1.378 2.885 -12.844 1.00 95.69 91 LEU A C 1
ATOM 671 O O . LEU A 1 91 ? -1.416 3.495 -11.773 1.00 95.69 91 LEU A O 1
ATOM 675 N N . THR A 1 92 ? -2.148 1.833 -13.105 1.00 97.44 92 THR A N 1
ATOM 676 C CA . THR A 1 92 ? -2.989 1.179 -12.101 1.00 97.44 92 THR A CA 1
ATOM 677 C C . THR A 1 92 ? -2.392 -0.173 -11.747 1.00 97.44 92 THR A C 1
ATOM 679 O O . THR A 1 92 ? -2.120 -0.996 -12.625 1.00 97.44 92 THR A O 1
ATOM 682 N N . LEU A 1 93 ? -2.211 -0.403 -10.451 1.00 97.31 93 LEU A N 1
ATOM 683 C CA . LEU A 1 93 ? -1.664 -1.628 -9.887 1.00 97.31 93 LEU A CA 1
ATOM 684 C C . LEU A 1 93 ? -2.766 -2.392 -9.154 1.00 97.31 93 LEU A C 1
ATOM 686 O O . LEU A 1 93 ? -3.501 -1.795 -8.368 1.00 97.31 93 LEU A O 1
ATOM 690 N N . ALA A 1 94 ? -2.840 -3.701 -9.365 1.00 97.69 94 ALA A N 1
ATOM 691 C CA . ALA A 1 94 ? -3.539 -4.626 -8.482 1.00 97.69 94 ALA A CA 1
ATOM 692 C C . ALA A 1 94 ? -2.530 -5.203 -7.484 1.00 97.69 94 ALA A C 1
ATOM 694 O O . ALA A 1 94 ? -1.428 -5.599 -7.871 1.00 97.69 94 ALA A O 1
ATOM 695 N N . ILE A 1 95 ? -2.885 -5.193 -6.202 1.00 97.81 95 ILE A N 1
ATOM 696 C CA . ILE A 1 95 ? -1.990 -5.553 -5.104 1.00 97.81 95 ILE A CA 1
ATOM 697 C C . ILE A 1 95 ? -2.715 -6.531 -4.186 1.00 97.81 95 ILE A C 1
ATOM 699 O O . ILE A 1 95 ? -3.817 -6.247 -3.718 1.00 97.81 95 ILE A O 1
ATOM 703 N N . THR A 1 96 ? -2.058 -7.639 -3.869 1.00 97.94 96 THR A N 1
ATOM 704 C CA . THR A 1 96 ? -2.479 -8.550 -2.803 1.00 97.94 96 THR A CA 1
ATOM 705 C C . THR A 1 96 ? -1.497 -8.398 -1.651 1.00 97.94 96 THR A C 1
ATOM 707 O O . THR A 1 96 ? -0.287 -8.562 -1.830 1.00 97.94 96 THR A O 1
ATOM 710 N N . VAL A 1 97 ? -2.004 -8.055 -0.467 1.00 97.50 97 VAL A N 1
ATOM 711 C CA . VAL A 1 97 ? -1.195 -7.825 0.734 1.00 97.50 97 VAL A CA 1
ATOM 712 C C . VAL A 1 97 ? -1.703 -8.670 1.896 1.00 97.50 97 VAL A C 1
ATOM 714 O O . VAL A 1 97 ? -2.905 -8.792 2.122 1.00 97.50 97 VAL A O 1
ATOM 717 N N . VAL A 1 98 ? -0.778 -9.245 2.656 1.00 98.00 98 VAL A N 1
ATOM 718 C CA . VAL A 1 98 ? -1.071 -9.914 3.921 1.00 98.00 98 VAL A CA 1
ATOM 719 C C . VAL A 1 98 ? -0.801 -8.944 5.064 1.00 98.00 98 VAL A C 1
ATOM 721 O O . VAL A 1 98 ? 0.327 -8.481 5.237 1.00 98.00 98 VAL A O 1
ATOM 724 N N . ILE A 1 99 ? -1.839 -8.652 5.847 1.00 96.94 99 ILE A N 1
ATOM 725 C CA . ILE A 1 99 ? -1.795 -7.791 7.033 1.00 96.94 99 ILE A CA 1
ATOM 726 C C . ILE A 1 99 ? -2.083 -8.652 8.260 1.00 96.94 99 ILE A C 1
ATOM 728 O O . ILE A 1 99 ? -3.072 -9.388 8.294 1.00 96.94 99 ILE A O 1
ATOM 732 N N . VAL A 1 100 ? -1.237 -8.562 9.283 1.00 96.94 100 VAL A N 1
ATOM 733 C CA . VAL A 1 100 ? -1.433 -9.297 10.535 1.00 96.94 100 VAL A CA 1
ATOM 734 C C . VAL A 1 100 ? -2.030 -8.366 11.579 1.00 96.94 100 VAL A C 1
ATOM 736 O O . VAL A 1 100 ? -1.475 -7.315 11.877 1.00 96.94 100 VAL A O 1
ATOM 739 N N . ASN A 1 101 ? -3.158 -8.773 12.150 1.00 96.12 101 ASN A N 1
ATOM 740 C CA . ASN A 1 101 ? -3.767 -8.135 13.305 1.00 96.12 101 ASN A CA 1
ATOM 741 C C . ASN A 1 101 ? -3.265 -8.817 14.587 1.00 96.12 101 ASN A C 1
ATOM 743 O O . ASN A 1 101 ? -3.657 -9.960 14.846 1.00 96.12 101 ASN A O 1
ATOM 747 N N . PRO A 1 102 ? -2.427 -8.148 15.397 1.00 94.06 102 PRO A N 1
ATOM 748 C CA . PRO A 1 102 ? -1.923 -8.713 16.645 1.00 94.06 102 PRO A CA 1
ATOM 749 C C . PRO A 1 102 ? -2.940 -8.638 17.799 1.00 94.06 102 PRO A C 1
ATOM 751 O O . PRO A 1 102 ? -2.677 -9.181 18.870 1.00 94.06 102 PRO A O 1
ATOM 754 N N . SER A 1 103 ? -4.076 -7.957 17.615 1.00 93.00 103 SER A N 1
ATOM 755 C CA . SER A 1 103 ? -5.088 -7.769 18.656 1.00 93.00 103 SER A CA 1
ATOM 756 C C . SER A 1 103 ? -6.102 -8.912 18.729 1.00 93.00 103 SER A C 1
ATOM 758 O O . SER A 1 103 ? -6.218 -9.742 17.829 1.00 93.00 103 SER A O 1
ATOM 760 N N . SER A 1 104 ? -6.908 -8.905 19.793 1.00 87.56 104 SER A N 1
ATOM 761 C CA . SER A 1 104 ? -8.107 -9.739 19.936 1.00 87.56 104 SER A CA 1
ATOM 762 C C . SER A 1 104 ? -9.371 -9.105 19.334 1.00 87.56 104 SER A C 1
ATOM 764 O O . SER A 1 104 ? -10.448 -9.698 19.408 1.00 87.56 104 SER A O 1
ATOM 766 N N . ILE A 1 105 ? -9.264 -7.914 18.739 1.00 87.56 105 ILE A N 1
ATOM 767 C CA . ILE A 1 105 ? -10.390 -7.120 18.242 1.00 87.56 105 ILE A CA 1
ATOM 768 C C . ILE A 1 105 ? -10.431 -7.186 16.716 1.00 87.56 105 ILE A C 1
ATOM 770 O O . ILE A 1 105 ? -9.403 -7.189 16.044 1.00 87.56 105 ILE A O 1
ATOM 774 N N . SER A 1 106 ? -11.639 -7.230 16.155 1.00 90.75 106 SER A N 1
ATOM 775 C CA . SER A 1 106 ? -11.844 -7.111 14.710 1.00 90.75 106 SER A CA 1
ATOM 776 C C . SER A 1 106 ? -12.155 -5.664 14.330 1.00 90.75 106 SER A C 1
ATOM 778 O O . SER A 1 106 ? -12.972 -5.014 14.980 1.00 90.75 106 SER A O 1
ATOM 780 N N . LEU A 1 107 ? -11.537 -5.174 13.259 1.00 89.38 107 LEU A N 1
ATOM 781 C CA . LEU A 1 107 ? -11.782 -3.856 12.679 1.00 89.38 107 LEU A CA 1
ATOM 782 C C . LEU A 1 107 ? -12.611 -4.006 11.402 1.00 89.38 107 LEU A C 1
ATOM 784 O O . LEU A 1 107 ? -12.301 -4.837 10.555 1.00 89.38 107 LEU A O 1
ATOM 788 N N . SER A 1 108 ? -13.625 -3.160 11.234 1.00 90.38 108 SER A N 1
ATOM 789 C CA . SER A 1 108 ? -14.355 -2.991 9.976 1.00 90.38 108 SER A CA 1
ATOM 790 C C . SER A 1 108 ? -14.402 -1.505 9.656 1.00 90.38 108 SER A C 1
ATOM 792 O O . SER A 1 108 ? -15.048 -0.745 10.374 1.00 90.38 108 SER A O 1
ATOM 794 N N . ALA A 1 109 ? -13.706 -1.094 8.599 1.00 88.31 109 ALA A N 1
ATOM 795 C CA . ALA A 1 109 ? -13.451 0.316 8.312 1.00 88.31 109 ALA A CA 1
ATOM 796 C C . ALA A 1 109 ? -14.063 0.811 6.989 1.00 88.31 109 ALA A C 1
ATOM 798 O O . ALA A 1 109 ? -13.899 1.977 6.631 1.00 88.31 109 ALA A O 1
ATOM 799 N N . GLY A 1 110 ? -14.800 -0.057 6.288 1.00 91.06 110 GLY A N 1
ATOM 800 C CA . GLY A 1 110 ? -15.398 0.272 4.996 1.00 91.06 110 GLY A CA 1
ATOM 801 C C . GLY A 1 110 ? -14.336 0.467 3.917 1.00 91.06 110 GLY A C 1
ATOM 802 O O . GLY A 1 110 ? -13.290 -0.176 3.950 1.00 91.06 110 GLY A O 1
ATOM 803 N N . ASP A 1 111 ? -14.617 1.325 2.944 1.00 94.25 111 ASP A N 1
ATOM 804 C CA . ASP A 1 111 ? -13.656 1.642 1.891 1.00 94.25 111 ASP A CA 1
ATOM 805 C C . ASP A 1 111 ? -12.595 2.607 2.426 1.00 94.25 111 ASP A C 1
ATOM 807 O O . ASP A 1 111 ? -12.920 3.654 2.993 1.00 94.25 111 ASP A O 1
ATOM 811 N N . ILE A 1 112 ? -11.330 2.234 2.245 1.00 96.12 112 ILE A N 1
ATOM 812 C CA . ILE A 1 112 ? -10.173 2.978 2.738 1.00 96.12 112 ILE A CA 1
ATOM 813 C C . ILE A 1 112 ? -9.339 3.492 1.574 1.00 96.12 112 ILE A C 1
ATOM 815 O O . ILE A 1 112 ? -9.055 2.746 0.638 1.00 96.12 112 ILE A O 1
ATOM 819 N N . VAL A 1 113 ? -8.907 4.750 1.665 1.00 97.50 113 VAL A N 1
ATOM 820 C CA . VAL A 1 113 ? -7.977 5.377 0.718 1.00 97.50 113 VAL A CA 1
ATOM 821 C C . VAL A 1 113 ? -6.795 5.965 1.482 1.00 97.50 113 VAL A C 1
ATOM 823 O O . VAL A 1 113 ? -6.962 6.820 2.349 1.00 97.50 113 VAL A O 1
ATOM 826 N N . LEU A 1 114 ? -5.592 5.508 1.160 1.00 97.44 114 LEU A N 1
ATOM 827 C CA . LEU A 1 114 ? -4.333 5.935 1.771 1.00 97.44 114 LEU A CA 1
ATOM 828 C C . LEU A 1 114 ? -3.406 6.495 0.694 1.00 97.44 114 LEU A C 1
ATOM 830 O O . LEU A 1 114 ? -3.522 6.149 -0.481 1.00 97.44 114 LEU A O 1
ATOM 834 N N . ASP A 1 115 ? -2.468 7.341 1.088 1.00 97.94 115 ASP A N 1
ATOM 835 C CA . ASP A 1 115 ? -1.446 7.870 0.197 1.00 97.94 115 ASP A CA 1
ATOM 836 C C . ASP A 1 115 ? -0.269 6.899 0.103 1.00 97.94 115 ASP A C 1
ATOM 838 O O . ASP A 1 115 ? 0.259 6.455 1.120 1.00 97.94 115 ASP A O 1
ATOM 842 N N . LEU A 1 116 ? 0.156 6.577 -1.121 1.00 97.81 116 LEU A N 1
ATOM 843 C CA . LEU A 1 116 ? 1.385 5.826 -1.367 1.00 97.81 116 LEU A CA 1
ATOM 844 C C . LEU A 1 116 ? 2.573 6.782 -1.289 1.00 97.81 116 LEU A C 1
ATOM 846 O O . LEU A 1 116 ? 2.641 7.747 -2.052 1.00 97.81 116 LEU A O 1
ATOM 850 N N . MET A 1 117 ? 3.531 6.476 -0.424 1.00 98.00 117 MET A N 1
ATOM 851 C CA . MET A 1 117 ? 4.712 7.287 -0.169 1.00 98.00 117 MET A CA 1
ATOM 852 C C . MET A 1 117 ? 5.983 6.517 -0.535 1.00 98.00 117 MET A C 1
ATOM 854 O O . MET A 1 117 ? 6.149 5.343 -0.199 1.00 98.00 117 MET A O 1
ATOM 858 N N . TYR A 1 118 ? 6.920 7.208 -1.180 1.00 97.94 118 TYR A N 1
ATOM 859 C CA . TYR A 1 118 ? 8.277 6.725 -1.420 1.00 97.94 118 TYR A CA 1
ATOM 860 C C . TYR A 1 118 ? 9.260 7.849 -1.096 1.00 97.94 118 TYR A C 1
ATOM 862 O O . TYR A 1 118 ? 9.094 8.970 -1.573 1.00 97.94 118 TYR A O 1
ATOM 870 N N . LYS A 1 119 ? 10.239 7.575 -0.220 1.00 96.19 119 LYS A N 1
ATOM 871 C CA . LYS A 1 119 ? 11.200 8.573 0.298 1.00 96.19 119 LYS A CA 1
ATOM 872 C C . LYS A 1 119 ? 10.542 9.863 0.826 1.00 96.19 119 LYS A C 1
ATOM 874 O O . LYS A 1 119 ? 11.081 10.954 0.684 1.00 96.19 119 LYS A O 1
ATOM 879 N N . GLY A 1 120 ? 9.360 9.741 1.434 1.00 94.31 120 GLY A N 1
ATOM 880 C CA . GLY A 1 120 ? 8.595 10.878 1.964 1.00 94.31 120 GLY A CA 1
ATOM 881 C C . GLY A 1 120 ? 7.838 11.700 0.912 1.00 94.31 120 GLY A C 1
ATOM 882 O O . GLY A 1 120 ? 7.144 12.644 1.277 1.00 94.31 120 GLY A O 1
ATOM 883 N N . VAL A 1 121 ? 7.913 11.332 -0.371 1.00 96.81 121 VAL A N 1
ATOM 884 C CA . VAL A 1 121 ? 7.169 11.969 -1.464 1.00 96.81 121 VAL A CA 1
ATOM 885 C C . VAL A 1 121 ? 5.960 11.115 -1.826 1.00 96.81 121 VAL A C 1
ATOM 887 O O . VAL A 1 121 ? 6.071 9.899 -2.007 1.00 96.81 121 VAL A O 1
ATOM 890 N N . ARG A 1 122 ? 4.798 11.760 -1.949 1.00 96.69 122 ARG A N 1
ATOM 891 C CA . ARG A 1 122 ? 3.555 11.114 -2.372 1.00 96.69 122 ARG A CA 1
ATOM 892 C C . ARG A 1 122 ? 3.645 10.714 -3.841 1.00 96.69 122 ARG A C 1
ATOM 894 O O . ARG A 1 122 ? 3.790 11.571 -4.704 1.00 96.69 122 ARG A O 1
ATOM 901 N N . GLN A 1 123 ? 3.506 9.422 -4.104 1.00 96.62 123 GLN A N 1
ATOM 902 C CA . GLN A 1 123 ? 3.544 8.839 -5.446 1.00 96.62 123 GLN A CA 1
ATOM 903 C C . GLN A 1 123 ? 2.149 8.575 -6.008 1.00 96.62 123 GLN A C 1
ATOM 905 O O . GLN A 1 123 ? 1.953 8.522 -7.219 1.00 96.62 123 GLN A O 1
ATOM 910 N N . GLY A 1 124 ? 1.158 8.395 -5.138 1.00 95.75 124 GLY A N 1
ATOM 911 C CA . GLY A 1 124 ? -0.159 7.973 -5.577 1.00 95.75 124 GLY A CA 1
ATOM 912 C C . GLY A 1 124 ? -1.113 7.700 -4.433 1.00 95.75 124 GLY A C 1
ATOM 913 O O . GLY A 1 124 ? -0.916 8.166 -3.313 1.00 95.75 124 GLY A O 1
ATOM 914 N N . THR A 1 125 ? -2.142 6.915 -4.729 1.00 96.62 125 THR A N 1
ATOM 915 C CA . THR A 1 125 ? -3.149 6.484 -3.750 1.00 96.62 125 THR A CA 1
ATOM 916 C C . THR A 1 125 ? -3.306 4.977 -3.780 1.00 96.62 125 THR A C 1
ATOM 918 O O . THR A 1 125 ? -3.265 4.380 -4.852 1.00 96.62 125 THR A O 1
ATOM 921 N N . VAL A 1 126 ? -3.522 4.376 -2.613 1.00 97.81 126 VAL A N 1
ATOM 922 C CA . VAL A 1 126 ? -3.875 2.969 -2.429 1.00 97.81 126 VAL A CA 1
ATOM 923 C C . VAL A 1 126 ? -5.294 2.904 -1.892 1.00 97.81 126 VAL A C 1
ATOM 925 O O . VAL A 1 126 ? -5.606 3.503 -0.867 1.00 97.81 126 VAL A O 1
ATOM 928 N N . THR A 1 127 ? -6.154 2.166 -2.580 1.00 97.69 127 THR A N 1
ATOM 929 C CA . THR A 1 127 ? -7.545 1.939 -2.186 1.00 97.69 127 THR A CA 1
ATOM 930 C C . THR A 1 127 ? -7.729 0.494 -1.749 1.00 97.69 127 THR A C 1
ATOM 932 O O . THR A 1 127 ? -7.307 -0.425 -2.451 1.00 97.69 127 THR A O 1
ATOM 935 N N . MET A 1 128 ? -8.377 0.296 -0.604 1.00 96.94 128 MET A N 1
ATOM 936 C CA . MET A 1 128 ? -8.754 -1.006 -0.057 1.00 96.94 128 MET A CA 1
ATOM 937 C C . MET A 1 128 ? -10.272 -1.016 0.154 1.00 96.94 128 MET A C 1
ATOM 939 O O . MET A 1 128 ? -10.757 -0.411 1.115 1.00 96.94 128 MET A O 1
ATOM 943 N N . PRO A 1 129 ? -11.046 -1.644 -0.744 1.00 95.44 129 PRO A N 1
ATOM 944 C CA . PRO A 1 129 ? -12.493 -1.687 -0.607 1.00 95.44 129 PRO A CA 1
ATOM 945 C C . PRO A 1 129 ? -12.900 -2.615 0.541 1.00 95.44 129 PRO A C 1
ATOM 947 O O . PRO A 1 129 ? -12.349 -3.706 0.690 1.00 95.44 129 PRO A O 1
ATOM 950 N N . LYS A 1 130 ? -13.912 -2.210 1.314 1.00 93.56 130 LYS A N 1
ATOM 951 C CA . LYS A 1 130 ? -14.532 -2.999 2.394 1.00 93.56 130 LYS A CA 1
ATOM 952 C C . LYS A 1 130 ? -13.508 -3.632 3.343 1.00 93.56 130 LYS A C 1
ATOM 954 O O . LYS A 1 130 ? -13.598 -4.820 3.656 1.00 93.56 130 LYS A O 1
ATOM 959 N N . LEU A 1 131 ? -12.540 -2.840 3.797 1.00 94.62 131 LEU A N 1
ATOM 960 C CA . LEU A 1 131 ? -11.485 -3.297 4.685 1.00 94.62 131 LEU A CA 1
ATOM 961 C C . LEU A 1 131 ? -12.084 -3.836 5.989 1.00 94.62 131 LEU A C 1
ATOM 963 O O . LEU A 1 131 ? -12.680 -3.099 6.782 1.00 94.62 131 LEU A O 1
ATOM 967 N N . ALA A 1 132 ? -11.876 -5.130 6.207 1.00 93.69 132 ALA A N 1
ATOM 968 C CA . ALA A 1 132 ? -12.174 -5.825 7.443 1.00 93.69 132 ALA A CA 1
ATOM 969 C C . ALA A 1 132 ? -10.946 -6.642 7.852 1.00 93.69 132 ALA A C 1
ATOM 971 O O . ALA A 1 132 ? -10.392 -7.386 7.046 1.00 93.69 132 ALA A O 1
ATOM 972 N N . ILE A 1 133 ? -10.515 -6.474 9.097 1.00 94.19 133 ILE A N 1
ATOM 973 C CA . ILE A 1 133 ? -9.296 -7.062 9.645 1.00 94.19 133 ILE A CA 1
ATOM 974 C C . ILE A 1 133 ? -9.674 -7.801 10.927 1.00 9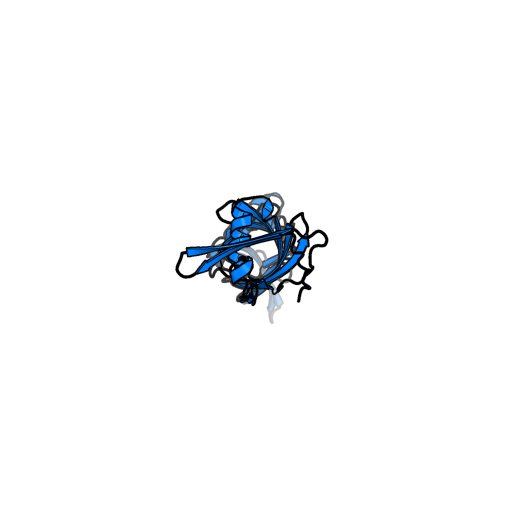4.19 133 ILE A C 1
ATOM 976 O O . ILE A 1 133 ? -10.027 -7.181 11.929 1.00 94.19 133 ILE A O 1
ATOM 980 N N . ILE A 1 134 ? -9.613 -9.128 10.898 1.00 95.88 134 ILE A N 1
ATOM 981 C CA . ILE A 1 134 ? -9.864 -9.996 12.057 1.00 95.88 134 ILE A CA 1
ATOM 982 C C . ILE A 1 134 ? -8.541 -10.380 12.735 1.00 95.88 134 ILE A C 1
ATOM 984 O O . ILE A 1 134 ? -7.494 -10.234 12.105 1.00 95.88 134 ILE A O 1
ATOM 988 N N . PRO A 1 135 ? -8.538 -10.843 13.998 1.00 96.25 135 PRO A N 1
ATOM 989 C CA . PRO A 1 135 ? -7.328 -11.332 14.661 1.00 96.25 135 PRO A CA 1
ATOM 990 C C . PRO A 1 135 ? -6.545 -12.344 13.811 1.00 96.25 135 PRO A C 1
ATOM 992 O O . PRO A 1 135 ? -7.125 -13.281 13.261 1.00 96.25 135 PRO A O 1
ATOM 995 N N . GLY A 1 136 ? -5.223 -12.171 13.725 1.00 97.06 136 GLY A N 1
ATOM 996 C CA . GLY A 1 136 ? -4.340 -13.005 12.905 1.00 97.06 136 GLY A CA 1
ATOM 997 C C . GLY A 1 136 ? -4.086 -12.458 11.495 1.00 97.06 136 GLY A C 1
ATOM 998 O O . GLY A 1 136 ? -4.154 -11.255 11.253 1.00 97.06 136 GLY A O 1
ATOM 999 N N . ALA A 1 137 ? -3.705 -13.338 10.565 1.00 97.56 137 ALA A N 1
ATOM 1000 C CA . ALA A 1 137 ? -3.337 -12.958 9.201 1.00 97.56 137 ALA A CA 1
ATOM 1001 C C . ALA A 1 137 ? -4.571 -12.749 8.308 1.00 97.56 137 ALA A C 1
ATOM 1003 O O . ALA A 1 137 ? -5.443 -13.611 8.227 1.00 97.56 137 ALA A O 1
ATOM 1004 N N . ASN A 1 138 ? -4.603 -11.626 7.593 1.00 97.56 138 ASN A N 1
ATOM 1005 C CA . ASN A 1 138 ? -5.673 -11.231 6.683 1.00 97.56 138 ASN A CA 1
ATOM 1006 C C . ASN A 1 138 ? -5.085 -11.001 5.294 1.00 97.56 138 ASN A C 1
ATOM 1008 O O . ASN A 1 138 ? -4.125 -10.248 5.156 1.00 97.56 138 ASN A O 1
ATOM 1012 N N . THR A 1 139 ? -5.668 -11.618 4.267 1.00 97.75 139 THR A N 1
ATOM 1013 C CA . THR A 1 139 ? -5.333 -11.306 2.870 1.00 97.75 139 THR A CA 1
ATOM 1014 C C . THR A 1 139 ? -6.269 -10.211 2.380 1.00 97.75 139 THR A C 1
ATOM 1016 O O . THR A 1 139 ? -7.486 -10.386 2.399 1.00 97.75 139 THR A O 1
ATOM 1019 N N . VAL A 1 140 ? -5.701 -9.083 1.967 1.00 97.12 140 VAL A N 1
ATOM 1020 C CA . VAL A 1 140 ? -6.426 -7.892 1.527 1.00 97.12 140 VAL A CA 1
ATOM 1021 C C . VAL A 1 140 ? -6.047 -7.586 0.086 1.00 97.12 140 VAL A C 1
ATOM 1023 O O . VAL A 1 140 ? -4.868 -7.512 -0.258 1.00 97.12 140 VAL A O 1
ATOM 1026 N N . ASN A 1 141 ? -7.065 -7.371 -0.744 1.00 97.75 141 ASN A N 1
ATOM 1027 C CA . ASN A 1 141 ? -6.884 -6.891 -2.106 1.00 97.75 141 ASN A CA 1
ATOM 1028 C C . ASN A 1 141 ? -6.955 -5.367 -2.108 1.00 97.75 141 ASN A C 1
ATOM 1030 O O . ASN A 1 141 ? -7.888 -4.775 -1.561 1.00 97.75 141 ASN A O 1
ATOM 1034 N N . ALA A 1 142 ? -5.979 -4.744 -2.747 1.00 97.81 142 ALA A N 1
ATOM 1035 C CA . ALA A 1 142 ? -5.872 -3.309 -2.889 1.00 97.81 142 ALA A CA 1
ATOM 1036 C C . ALA A 1 142 ? -5.615 -2.939 -4.351 1.00 97.81 142 ALA A C 1
ATOM 1038 O O . ALA A 1 142 ? -5.110 -3.735 -5.146 1.00 97.81 142 ALA A O 1
ATOM 1039 N N . SER A 1 143 ? -5.933 -1.700 -4.699 1.00 97.88 143 SER A N 1
ATOM 1040 C CA . SER A 1 143 ? -5.560 -1.109 -5.980 1.00 97.88 143 SER A CA 1
ATOM 1041 C C . SER A 1 143 ? -4.789 0.176 -5.750 1.00 97.88 143 SER A C 1
ATOM 1043 O O . SER A 1 143 ? -5.199 0.983 -4.916 1.00 97.88 143 SER A O 1
ATOM 1045 N N . SER A 1 144 ? -3.715 0.396 -6.501 1.00 97.38 144 SER A N 1
ATOM 1046 C CA . SER A 1 144 ? -2.957 1.645 -6.451 1.00 97.38 144 SER A CA 1
ATOM 1047 C C . SER A 1 144 ? -3.016 2.381 -7.780 1.00 97.38 144 SER A C 1
ATOM 1049 O O . SER A 1 144 ? -2.995 1.748 -8.833 1.00 97.38 144 SER A O 1
ATOM 1051 N N . THR A 1 145 ? -3.077 3.709 -7.734 1.00 96.25 145 THR A N 1
ATOM 1052 C CA . THR A 1 145 ? -2.857 4.568 -8.905 1.00 96.25 145 THR A CA 1
ATOM 1053 C C . THR A 1 145 ? -1.647 5.448 -8.643 1.00 96.25 145 THR A C 1
ATOM 1055 O O . THR A 1 145 ? -1.624 6.169 -7.645 1.00 96.25 145 THR A O 1
ATOM 1058 N N . ILE A 1 146 ? -0.662 5.382 -9.536 1.00 95.94 146 ILE A N 1
ATOM 1059 C CA . ILE A 1 146 ? 0.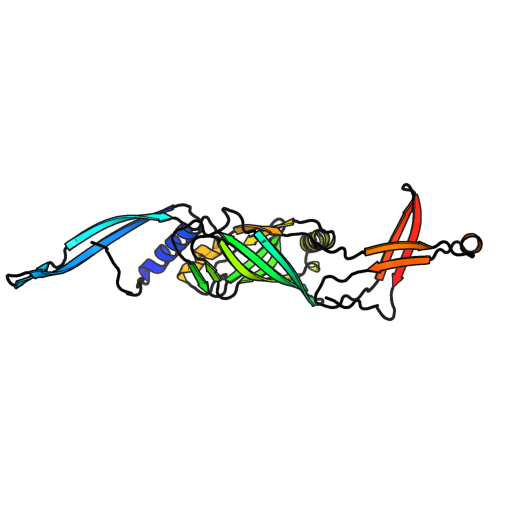611 6.107 -9.464 1.00 95.94 146 ILE A CA 1
ATOM 1060 C C . ILE A 1 146 ? 0.860 6.828 -10.788 1.00 95.94 146 ILE A C 1
ATOM 1062 O O . ILE A 1 146 ? 0.599 6.265 -11.849 1.00 95.94 146 ILE A O 1
ATOM 1066 N N . ASP A 1 147 ? 1.410 8.037 -10.730 1.00 95.12 147 ASP A N 1
ATOM 1067 C CA . ASP A 1 147 ? 2.014 8.704 -11.886 1.00 95.12 147 ASP A CA 1
ATOM 1068 C C . ASP A 1 147 ? 3.536 8.748 -11.690 1.00 95.12 147 ASP A C 1
ATOM 1070 O O . ASP A 1 147 ? 4.053 9.663 -11.042 1.00 95.12 147 ASP A O 1
ATOM 1074 N N . PRO A 1 148 ? 4.280 7.754 -12.214 1.00 93.38 148 PRO A N 1
ATOM 1075 C CA . PRO A 1 148 ? 5.727 7.724 -12.058 1.00 93.38 148 PRO A CA 1
ATOM 1076 C C . PRO A 1 148 ? 6.414 8.935 -12.692 1.00 93.38 148 PRO A C 1
ATOM 1078 O O . PRO A 1 148 ? 7.480 9.326 -12.236 1.00 93.38 148 PRO A O 1
ATOM 1081 N N . GLY A 1 149 ? 5.822 9.531 -13.733 1.00 92.38 149 GLY A N 1
ATOM 1082 C CA . GLY A 1 149 ? 6.401 10.664 -14.454 1.00 92.38 149 GLY A CA 1
ATOM 1083 C C . GLY A 1 149 ? 6.271 11.997 -13.716 1.00 92.38 149 GLY A C 1
ATOM 1084 O O . GLY A 1 149 ? 6.946 12.958 -14.083 1.00 92.38 149 GLY A O 1
ATOM 1085 N N . ALA A 1 150 ? 5.445 12.062 -12.668 1.00 93.56 150 ALA A N 1
ATOM 1086 C CA . ALA A 1 150 ? 5.201 13.288 -11.914 1.00 93.56 150 ALA A CA 1
ATOM 1087 C C . ALA A 1 150 ? 6.375 13.710 -11.014 1.00 93.56 150 ALA A C 1
ATOM 1089 O O . ALA A 1 150 ? 6.436 14.871 -10.605 1.00 93.56 150 ALA A O 1
ATOM 1090 N N . SER A 1 151 ? 7.295 12.797 -10.675 1.00 95.25 151 SER A N 1
ATOM 1091 C CA . SER A 1 151 ? 8.439 13.096 -9.804 1.00 95.25 151 SER A CA 1
ATOM 1092 C C . SER A 1 151 ? 9.671 12.231 -10.115 1.00 95.25 151 SER A C 1
ATOM 1094 O O . SER A 1 151 ? 9.526 11.113 -10.616 1.00 95.25 151 SER A O 1
ATOM 1096 N N . PRO A 1 152 ? 10.895 12.700 -9.796 1.00 97.00 152 PRO A N 1
ATOM 1097 C CA . PRO A 1 152 ? 12.100 11.873 -9.868 1.00 97.00 152 PRO A CA 1
ATOM 1098 C C . PRO A 1 152 ? 11.997 10.586 -9.037 1.00 97.00 152 PRO A C 1
ATOM 1100 O O . PRO A 1 152 ? 12.436 9.529 -9.482 1.00 97.00 152 PRO A O 1
ATOM 1103 N N . GLU A 1 153 ? 11.381 10.661 -7.857 1.00 97.56 153 GLU A N 1
ATOM 1104 C CA . GLU A 1 153 ? 11.149 9.528 -6.959 1.00 97.56 153 GLU A CA 1
ATOM 1105 C C . GLU A 1 153 ? 10.198 8.496 -7.579 1.00 97.56 153 GLU A C 1
ATOM 1107 O O . GLU A 1 153 ? 10.406 7.292 -7.428 1.00 97.56 153 GLU A O 1
ATOM 1112 N N . GLY A 1 154 ? 9.183 8.952 -8.315 1.00 96.31 154 GLY A N 1
ATOM 1113 C CA . GLY A 1 154 ? 8.265 8.087 -9.054 1.00 96.31 154 GLY A CA 1
ATOM 1114 C C . GLY A 1 154 ? 8.967 7.326 -10.175 1.00 96.31 154 GLY A C 1
ATOM 1115 O O . GLY A 1 154 ? 8.794 6.111 -10.307 1.00 96.31 154 GLY A O 1
ATOM 1116 N N . LEU A 1 155 ? 9.822 8.012 -10.938 1.00 95.88 155 LEU A N 1
ATOM 1117 C CA . LEU A 1 155 ? 10.645 7.392 -11.979 1.00 95.88 155 LEU A CA 1
ATOM 1118 C C . LEU A 1 155 ? 11.657 6.404 -11.391 1.00 95.88 155 LEU A C 1
ATOM 1120 O O . LEU A 1 155 ? 11.856 5.324 -11.952 1.00 95.88 155 LEU A O 1
ATOM 1124 N N . GLU A 1 156 ? 12.275 6.737 -10.258 1.00 97.56 156 GLU A N 1
ATOM 1125 C CA . GLU A 1 156 ? 13.166 5.825 -9.540 1.00 97.56 156 GLU A CA 1
ATOM 1126 C C . GLU A 1 156 ? 12.413 4.570 -9.087 1.00 97.56 156 GLU A C 1
ATOM 1128 O O . GLU A 1 156 ? 12.879 3.457 -9.330 1.00 97.56 156 GLU A O 1
ATOM 1133 N N . LEU A 1 157 ? 11.223 4.725 -8.500 1.00 96.75 157 LEU A N 1
ATOM 1134 C CA . LEU A 1 157 ? 10.400 3.604 -8.047 1.00 96.75 157 LEU A CA 1
ATOM 1135 C C . LEU A 1 157 ? 10.013 2.676 -9.209 1.00 96.75 157 LEU A C 1
ATOM 1137 O O . LEU A 1 157 ? 10.131 1.454 -9.089 1.00 96.75 157 LEU A O 1
ATOM 1141 N N . LEU A 1 158 ? 9.614 3.243 -10.354 1.00 94.94 158 LEU A N 1
ATOM 1142 C CA . LEU A 1 158 ? 9.333 2.482 -11.575 1.00 94.94 158 LEU A CA 1
ATOM 1143 C C . LEU A 1 158 ? 10.587 1.769 -12.108 1.00 94.94 158 LEU A C 1
ATOM 1145 O O . LEU A 1 158 ? 10.503 0.621 -12.550 1.00 94.94 158 LEU A O 1
ATOM 1149 N N . THR A 1 159 ? 11.749 2.421 -12.047 1.00 94.81 159 THR A N 1
ATOM 1150 C CA . THR A 1 159 ? 13.038 1.852 -12.470 1.00 94.81 159 THR A CA 1
ATOM 1151 C C . THR A 1 159 ? 13.439 0.672 -11.589 1.00 94.81 159 THR A C 1
ATOM 1153 O O . THR A 1 159 ? 13.814 -0.378 -12.106 1.00 94.81 159 THR A O 1
ATOM 1156 N N . LEU A 1 160 ? 13.310 0.800 -10.265 1.00 96.31 160 LEU A N 1
ATOM 1157 C CA . LEU A 1 160 ? 13.570 -0.293 -9.326 1.00 96.31 160 LEU A CA 1
ATOM 1158 C C . LEU A 1 160 ? 12.643 -1.475 -9.614 1.00 96.31 160 LEU A C 1
ATOM 1160 O O . LEU A 1 160 ? 13.126 -2.589 -9.827 1.00 96.31 160 LEU A O 1
ATOM 1164 N N . TYR A 1 161 ? 11.336 -1.211 -9.723 1.00 95.19 161 TYR A N 1
ATOM 1165 C CA . TYR A 1 161 ? 10.343 -2.237 -10.024 1.00 95.19 161 TYR A CA 1
ATOM 1166 C C . TYR A 1 161 ? 10.678 -2.982 -11.320 1.00 95.19 161 TYR A C 1
ATOM 1168 O O . TYR A 1 161 ? 10.873 -4.195 -11.300 1.00 95.19 161 TYR A O 1
ATOM 1176 N N . THR A 1 162 ? 10.809 -2.265 -12.437 1.00 92.88 162 THR A N 1
ATOM 1177 C CA . THR A 1 162 ? 11.078 -2.845 -13.767 1.00 92.88 162 THR A CA 1
ATOM 1178 C C . THR A 1 162 ? 12.460 -3.500 -13.874 1.00 92.88 162 THR A C 1
ATOM 1180 O O . THR A 1 162 ? 12.626 -4.459 -14.629 1.00 92.88 162 THR A O 1
ATOM 1183 N N . GLY A 1 163 ? 13.433 -3.041 -13.081 1.00 92.31 163 GLY A N 1
ATOM 1184 C CA . GLY A 1 163 ? 14.761 -3.637 -12.939 1.00 92.31 163 GLY A CA 1
ATOM 1185 C C . GLY A 1 163 ? 14.809 -4.878 -12.041 1.00 92.31 163 GLY A C 1
ATOM 1186 O O . GLY A 1 163 ? 15.884 -5.446 -11.851 1.00 92.31 163 GLY A O 1
ATOM 1187 N N . GLY A 1 164 ? 13.677 -5.306 -11.472 1.00 93.75 164 GLY A N 1
ATOM 1188 C CA . GLY A 1 164 ? 13.593 -6.479 -10.597 1.00 93.75 164 GLY A CA 1
ATOM 1189 C C . GLY A 1 164 ? 14.115 -6.241 -9.178 1.00 93.75 164 GLY A C 1
ATOM 1190 O O . GLY A 1 164 ? 14.323 -7.194 -8.431 1.00 93.75 164 GLY A O 1
ATOM 1191 N N . THR A 1 165 ? 14.312 -4.981 -8.785 1.00 95.44 165 THR A N 1
ATOM 1192 C CA . THR A 1 165 ? 14.755 -4.599 -7.439 1.00 95.44 165 THR A CA 1
ATOM 1193 C C . THR A 1 165 ? 13.565 -4.119 -6.614 1.00 95.44 165 THR A C 1
ATOM 1195 O O . THR A 1 165 ? 12.775 -3.292 -7.061 1.00 95.44 165 THR A O 1
ATOM 1198 N N . GLY A 1 166 ? 13.415 -4.647 -5.400 1.00 95.31 166 GLY A N 1
ATOM 1199 C CA . GLY A 1 166 ? 12.381 -4.172 -4.482 1.00 95.31 166 GLY A CA 1
ATOM 1200 C C . GLY A 1 166 ? 12.685 -2.780 -3.920 1.00 95.31 166 GLY A C 1
ATOM 1201 O O . GLY A 1 166 ? 13.825 -2.317 -3.958 1.00 95.31 166 GLY A O 1
ATOM 1202 N N . ALA A 1 167 ? 11.673 -2.130 -3.355 1.00 97.44 167 ALA A N 1
ATOM 1203 C CA . ALA A 1 167 ? 11.810 -0.829 -2.705 1.00 97.44 167 ALA A CA 1
ATOM 1204 C C . ALA A 1 167 ? 11.001 -0.778 -1.405 1.00 97.44 167 ALA A C 1
ATOM 1206 O O . ALA A 1 167 ? 9.920 -1.358 -1.317 1.00 97.44 167 ALA A O 1
ATOM 1207 N N . THR A 1 168 ? 11.502 -0.059 -0.403 1.00 97.88 168 THR A N 1
ATOM 1208 C CA . THR A 1 168 ? 10.718 0.263 0.795 1.00 97.88 168 THR A CA 1
ATOM 1209 C C . THR A 1 168 ? 9.753 1.392 0.461 1.00 97.88 168 THR A C 1
ATOM 1211 O O . THR A 1 168 ? 10.175 2.470 0.040 1.00 97.88 168 THR A O 1
ATOM 1214 N N . VAL A 1 169 ? 8.464 1.135 0.642 1.00 97.56 169 VAL A N 1
ATOM 1215 C CA . VAL A 1 169 ? 7.374 2.096 0.446 1.00 97.56 169 VAL A CA 1
ATOM 1216 C C . VAL A 1 169 ? 6.563 2.186 1.730 1.00 97.56 169 VAL A C 1
ATOM 1218 O O . VAL A 1 169 ? 6.591 1.265 2.548 1.00 97.56 169 VAL A O 1
ATOM 1221 N N . SER A 1 170 ? 5.816 3.269 1.912 1.00 97.44 170 SER A N 1
ATOM 1222 C CA . SER A 1 170 ? 4.838 3.341 2.993 1.00 97.44 170 SER A CA 1
ATOM 1223 C C . SER A 1 170 ? 3.478 3.793 2.494 1.00 97.44 170 SER A C 1
ATOM 1225 O O . SER A 1 170 ? 3.357 4.422 1.444 1.00 97.44 170 SER A O 1
ATOM 1227 N N . ILE A 1 171 ? 2.440 3.431 3.238 1.00 97.06 171 ILE A N 1
ATOM 1228 C CA . ILE A 1 171 ? 1.104 3.989 3.076 1.00 97.06 171 ILE A CA 1
ATOM 1229 C C . ILE A 1 171 ? 0.811 4.894 4.265 1.00 97.06 171 ILE A C 1
ATOM 1231 O O . ILE A 1 171 ? 0.962 4.481 5.415 1.00 97.06 171 ILE A O 1
ATOM 1235 N N . ALA A 1 172 ? 0.412 6.128 3.985 1.00 97.31 172 ALA A N 1
ATOM 1236 C CA . ALA A 1 172 ? 0.081 7.123 4.993 1.00 97.31 172 ALA A CA 1
ATOM 1237 C C . ALA A 1 172 ? -1.404 7.467 4.912 1.00 97.31 172 ALA A C 1
ATOM 1239 O O . ALA A 1 172 ? -1.955 7.644 3.825 1.00 97.31 172 ALA A O 1
ATOM 1240 N N . GLY A 1 173 ? -2.065 7.544 6.059 1.00 96.44 173 GLY A N 1
ATOM 1241 C CA . GLY A 1 173 ? -3.452 7.971 6.112 1.00 96.44 173 GLY A CA 1
ATOM 1242 C C . GLY A 1 173 ? -3.609 9.463 6.361 1.00 96.44 173 GLY A C 1
ATOM 1243 O O . GLY A 1 173 ? -2.701 10.165 6.798 1.00 96.44 173 GLY A O 1
ATOM 1244 N N . THR A 1 174 ? -4.809 9.943 6.071 1.00 94.56 174 THR A N 1
ATOM 1245 C CA . THR A 1 174 ? -5.267 11.306 6.331 1.00 94.56 174 THR A CA 1
ATOM 1246 C C . THR A 1 174 ? -6.615 11.245 7.057 1.00 94.56 174 THR A C 1
ATOM 1248 O O . THR A 1 174 ? -7.260 10.192 7.069 1.00 94.56 174 THR A O 1
ATOM 1251 N N . PRO A 1 175 ? -7.103 12.345 7.654 1.00 91.12 175 PRO A N 1
ATOM 1252 C CA . PRO A 1 175 ? -8.418 12.352 8.302 1.00 91.12 175 PRO A CA 1
ATOM 1253 C C . PRO A 1 175 ? -9.584 11.957 7.379 1.00 91.12 175 PRO A C 1
ATOM 1255 O O . PRO A 1 175 ? -10.644 11.582 7.868 1.00 91.12 175 PRO A O 1
ATOM 1258 N N . THR A 1 176 ? -9.392 12.019 6.056 1.00 93.62 176 THR A N 1
ATOM 1259 C CA . THR A 1 176 ? -10.379 11.637 5.034 1.00 93.62 176 THR A CA 1
ATOM 1260 C C . THR A 1 176 ? -10.154 10.236 4.461 1.00 93.62 176 THR A C 1
ATOM 1262 O O . THR A 1 176 ? -10.798 9.866 3.484 1.00 93.62 176 THR A O 1
ATOM 1265 N N . SER A 1 177 ? -9.240 9.446 5.031 1.00 95.81 177 SER A N 1
ATOM 1266 C CA . SER A 1 177 ? -8.923 8.096 4.546 1.00 95.81 177 SER A CA 1
ATOM 1267 C C . SER A 1 177 ? -10.042 7.075 4.737 1.00 95.81 177 SER A C 1
ATOM 1269 O O . SER A 1 177 ? -9.990 6.005 4.139 1.00 95.81 177 SER A O 1
ATOM 1271 N N . THR A 1 178 ? -11.045 7.390 5.554 1.00 94.31 178 THR A N 1
ATOM 1272 C CA . THR A 1 178 ? -12.247 6.582 5.767 1.00 94.31 178 THR A CA 1
ATOM 1273 C C . THR A 1 178 ? -13.468 7.490 5.837 1.00 94.31 178 THR A C 1
ATOM 1275 O O . THR A 1 178 ? -13.383 8.626 6.302 1.00 94.31 178 THR A O 1
ATOM 1278 N N . VAL A 1 179 ? -14.617 6.968 5.416 1.00 92.25 179 VAL A N 1
ATOM 1279 C CA . VAL A 1 179 ? -15.925 7.616 5.606 1.00 92.25 179 VAL A CA 1
ATOM 1280 C C . VAL A 1 179 ? -16.507 7.373 7.003 1.00 92.25 179 VAL A C 1
ATOM 1282 O O . VAL A 1 179 ? -17.549 7.924 7.345 1.00 92.25 179 VAL A O 1
ATOM 1285 N N . VAL A 1 180 ? -15.877 6.512 7.809 1.00 91.69 180 VAL A N 1
ATOM 1286 C CA . VAL A 1 180 ? -16.334 6.203 9.165 1.00 91.69 180 VAL A CA 1
ATOM 1287 C C . VAL A 1 180 ? -15.795 7.260 10.126 1.00 91.69 180 VAL A C 1
ATOM 1289 O O . VAL A 1 180 ? -14.648 7.186 10.566 1.00 91.69 180 VAL A O 1
ATOM 1292 N N . ASP A 1 181 ? -16.642 8.222 10.496 1.00 91.75 181 ASP A N 1
ATOM 1293 C CA . ASP A 1 181 ? -16.268 9.373 11.332 1.00 91.75 181 ASP A CA 1
ATOM 1294 C C . ASP A 1 181 ? -15.492 8.991 12.598 1.00 91.75 181 ASP A C 1
ATOM 1296 O O . ASP A 1 181 ? -14.504 9.641 12.945 1.00 91.75 181 ASP A O 1
ATOM 1300 N N . SER A 1 182 ? -15.901 7.927 13.296 1.00 92.94 182 SER A N 1
ATOM 1301 C CA . SER A 1 182 ? -15.253 7.484 14.538 1.00 92.94 182 SER A CA 1
ATOM 1302 C C . SER A 1 182 ? -13.821 6.972 14.347 1.00 92.94 182 SER A C 1
ATOM 1304 O O . SER A 1 182 ? -13.083 6.872 15.324 1.00 92.94 182 SER A O 1
ATOM 1306 N N . LEU A 1 183 ? -13.438 6.645 13.112 1.00 94.25 183 LEU A N 1
ATOM 1307 C CA . LEU A 1 183 ? -12.135 6.100 12.735 1.00 94.25 183 LEU A CA 1
ATOM 1308 C C . LEU A 1 183 ? -11.245 7.126 12.012 1.00 94.25 183 LEU A C 1
ATOM 1310 O O . LEU A 1 183 ? -10.091 6.821 11.723 1.00 94.25 183 LEU A O 1
ATOM 1314 N N . SER A 1 184 ? -11.738 8.341 11.752 1.00 94.38 184 SER A N 1
ATOM 1315 C CA . SER A 1 184 ? -11.000 9.394 11.033 1.00 94.38 184 SER A CA 1
ATOM 1316 C C . SER A 1 184 ? -9.627 9.704 11.647 1.00 94.38 184 SER A C 1
ATOM 1318 O O . SER A 1 184 ? -8.624 9.708 10.936 1.00 94.38 184 SER A O 1
ATOM 1320 N N . LEU A 1 185 ? -9.546 9.885 12.973 1.00 96.12 185 LEU A N 1
ATOM 1321 C CA . LEU A 1 185 ? -8.270 10.104 13.672 1.00 96.12 185 LEU A CA 1
ATOM 1322 C C . LEU A 1 185 ? -7.369 8.866 13.671 1.00 96.12 185 LEU A C 1
ATOM 1324 O O . LEU A 1 185 ? -6.149 9.004 13.650 1.00 96.12 185 LEU A O 1
ATOM 1328 N N . ALA A 1 186 ? -7.957 7.669 13.704 1.00 94.62 186 ALA A N 1
ATOM 1329 C CA . ALA A 1 186 ? -7.209 6.421 13.690 1.00 94.62 186 ALA A CA 1
ATOM 1330 C C . ALA A 1 186 ? -6.508 6.213 12.347 1.00 94.62 186 ALA A C 1
ATOM 1332 O O . ALA A 1 186 ? -5.290 6.056 12.312 1.00 94.62 186 ALA A O 1
ATOM 1333 N N . PHE A 1 187 ? -7.256 6.290 11.243 1.00 95.06 187 PHE A N 1
ATOM 1334 C CA . PHE A 1 187 ? -6.685 6.174 9.903 1.00 95.06 187 PHE A CA 1
ATOM 1335 C C . PHE A 1 187 ? -5.793 7.363 9.562 1.00 95.06 187 PHE A C 1
ATOM 1337 O O . PHE A 1 187 ? -4.740 7.158 8.975 1.00 95.06 187 PHE A O 1
ATOM 1344 N N . GLY A 1 188 ? -6.136 8.578 9.996 1.00 95.81 188 GLY A N 1
ATOM 1345 C CA . GLY A 1 188 ? -5.306 9.763 9.777 1.00 95.81 188 GLY A CA 1
ATOM 1346 C C . GLY A 1 188 ? -3.935 9.732 10.453 1.00 95.81 188 GLY A C 1
ATOM 1347 O O . GLY A 1 188 ? -3.077 10.537 10.109 1.00 95.81 188 GLY A O 1
ATOM 1348 N N . ALA A 1 189 ? -3.719 8.817 11.396 1.00 94.94 189 ALA A N 1
ATOM 1349 C CA . ALA A 1 189 ? -2.445 8.636 12.076 1.00 94.94 189 ALA A CA 1
ATOM 1350 C C . ALA A 1 189 ? -1.670 7.393 11.603 1.00 94.94 189 ALA A C 1
ATOM 1352 O O . ALA A 1 189 ? -0.575 7.133 12.102 1.00 94.94 189 ALA A O 1
ATOM 1353 N N . LEU A 1 190 ? -2.213 6.620 10.654 1.00 94.88 190 LEU A N 1
ATOM 1354 C CA . LEU A 1 190 ? -1.520 5.460 10.106 1.00 94.88 190 LEU A CA 1
ATOM 1355 C C . LEU A 1 190 ? -0.347 5.894 9.229 1.00 94.88 190 LEU A C 1
ATOM 1357 O O . LEU A 1 190 ? -0.490 6.714 8.323 1.00 94.88 190 LEU A O 1
ATOM 1361 N N . ASN A 1 191 ? 0.797 5.266 9.463 1.00 95.00 191 ASN A N 1
ATOM 1362 C CA . ASN A 1 191 ? 1.925 5.251 8.549 1.00 95.00 191 ASN A CA 1
ATOM 1363 C C . ASN A 1 191 ? 2.534 3.852 8.612 1.00 95.00 191 ASN A C 1
ATOM 1365 O O . ASN A 1 191 ? 3.066 3.455 9.648 1.00 95.00 191 ASN A O 1
ATOM 1369 N N . ILE A 1 192 ? 2.370 3.087 7.537 1.00 95.44 192 ILE A N 1
ATOM 1370 C CA . ILE A 1 192 ? 2.700 1.664 7.515 1.00 95.44 192 ILE A CA 1
ATOM 1371 C C . ILE A 1 192 ? 3.724 1.420 6.420 1.00 95.44 192 ILE A C 1
ATOM 1373 O O . ILE A 1 192 ? 3.434 1.615 5.241 1.00 95.44 192 ILE A O 1
ATOM 1377 N N . GLU A 1 193 ? 4.916 0.987 6.813 1.00 96.31 193 GLU A N 1
ATOM 1378 C CA . GLU A 1 193 ? 5.979 0.606 5.886 1.00 96.31 193 GLU A CA 1
ATOM 1379 C C . GLU A 1 193 ? 5.798 -0.834 5.393 1.00 96.31 193 GLU A C 1
ATOM 1381 O O . GLU A 1 193 ? 5.353 -1.720 6.125 1.00 96.31 193 GLU A O 1
ATOM 1386 N N . SER A 1 194 ? 6.157 -1.074 4.134 1.00 96.56 194 SER A N 1
ATOM 1387 C CA . SER A 1 194 ? 6.183 -2.399 3.519 1.00 96.56 194 SER A CA 1
ATOM 1388 C C . SER A 1 194 ? 7.256 -2.470 2.429 1.00 96.56 194 SER A C 1
ATOM 1390 O O . SER A 1 194 ? 7.775 -1.459 1.950 1.00 96.56 194 SER A O 1
ATOM 1392 N N . GLN A 1 195 ? 7.587 -3.692 2.020 1.00 97.00 195 GLN A N 1
ATOM 1393 C CA . GLN A 1 195 ? 8.536 -3.956 0.947 1.00 97.00 195 GLN A CA 1
ATOM 1394 C C . GLN A 1 195 ? 7.778 -4.205 -0.358 1.00 97.00 195 GLN A C 1
ATOM 1396 O O . GLN A 1 195 ? 7.156 -5.253 -0.535 1.00 97.00 195 GLN A O 1
ATOM 1401 N N . MET A 1 196 ? 7.861 -3.255 -1.288 1.00 96.50 196 MET A N 1
ATOM 1402 C CA . MET A 1 196 ? 7.401 -3.441 -2.660 1.00 96.50 196 MET A CA 1
ATOM 1403 C C . MET A 1 196 ? 8.336 -4.429 -3.370 1.00 96.50 196 MET A C 1
ATOM 1405 O O . MET A 1 196 ? 9.546 -4.180 -3.417 1.00 96.50 196 MET A O 1
ATOM 1409 N N . PRO A 1 197 ? 7.826 -5.535 -3.938 1.00 96.44 197 PRO A N 1
ATOM 1410 C CA . PRO A 1 197 ? 8.656 -6.465 -4.687 1.00 96.44 197 PRO A CA 1
ATOM 1411 C C . PRO A 1 197 ? 9.089 -5.852 -6.021 1.00 96.44 197 PRO A C 1
ATOM 1413 O O . PRO A 1 197 ? 8.364 -5.063 -6.626 1.00 96.44 197 PRO A O 1
ATOM 1416 N N . GLY A 1 198 ? 10.260 -6.258 -6.508 1.00 95.31 198 GLY A N 1
ATOM 1417 C CA . GLY A 1 198 ? 10.644 -6.022 -7.896 1.00 95.31 198 GLY A CA 1
ATOM 1418 C C . GLY A 1 198 ? 9.851 -6.915 -8.854 1.00 95.31 198 GLY A C 1
ATOM 1419 O O . GLY A 1 198 ? 9.301 -7.950 -8.462 1.00 95.31 198 GLY A O 1
ATOM 1420 N N . LEU A 1 199 ? 9.820 -6.537 -10.127 1.00 93.69 199 LEU A N 1
ATOM 1421 C CA . LEU A 1 199 ? 9.230 -7.337 -11.190 1.00 93.69 199 LEU A CA 1
ATOM 1422 C C . LEU A 1 199 ? 10.008 -8.651 -11.353 1.00 93.69 199 LEU A C 1
ATOM 1424 O O . LEU A 1 199 ? 11.209 -8.655 -11.609 1.00 93.69 199 LEU A O 1
ATOM 1428 N N . GLN A 1 200 ? 9.313 -9.779 -11.207 1.00 88.62 200 GLN A N 1
ATOM 1429 C CA . GLN A 1 200 ? 9.946 -11.105 -11.222 1.00 88.62 200 GLN A CA 1
ATOM 1430 C C . GLN A 1 200 ? 10.328 -11.568 -12.637 1.00 88.62 200 GLN A C 1
ATOM 1432 O O . GLN A 1 200 ? 11.248 -12.364 -12.814 1.00 88.62 200 GLN A O 1
ATOM 1437 N N . SER A 1 201 ? 9.630 -11.060 -13.655 1.00 88.75 201 SER A N 1
ATOM 1438 C CA . SER A 1 201 ? 9.900 -11.362 -15.061 1.00 88.75 201 SER A CA 1
ATOM 1439 C C . SER A 1 201 ? 10.688 -10.233 -15.710 1.00 88.75 201 SER A C 1
ATOM 1441 O O . SER A 1 201 ? 10.281 -9.076 -15.664 1.00 88.75 201 SER A O 1
ATOM 1443 N N . LYS A 1 202 ? 11.806 -10.561 -16.362 1.00 86.19 202 LYS A N 1
ATOM 1444 C CA . LYS A 1 202 ? 12.610 -9.557 -17.064 1.00 86.19 202 LYS A CA 1
ATOM 1445 C C . LYS A 1 202 ? 11.850 -9.010 -18.269 1.00 86.19 202 LYS A C 1
ATOM 1447 O O . LYS A 1 202 ? 11.454 -9.784 -19.138 1.00 86.19 202 LYS A O 1
ATOM 1452 N N . LEU A 1 203 ? 11.740 -7.684 -18.348 1.00 87.62 203 LEU A N 1
ATOM 1453 C CA . LEU A 1 203 ? 11.257 -6.995 -19.546 1.00 87.62 203 LEU A CA 1
ATOM 1454 C C . LEU A 1 203 ? 12.179 -7.238 -20.738 1.00 87.62 203 LEU A C 1
ATOM 1456 O O . LEU A 1 203 ? 11.732 -7.552 -21.834 1.00 87.62 203 LEU A O 1
ATOM 1460 N N . LEU A 1 204 ? 13.486 -7.143 -20.507 1.00 87.12 204 LEU A N 1
ATOM 1461 C CA . LEU A 1 204 ? 14.503 -7.475 -21.492 1.00 87.12 204 LEU A CA 1
ATOM 1462 C C . LEU A 1 204 ? 14.913 -8.940 -21.313 1.00 87.12 204 LEU A C 1
ATOM 1464 O O . LEU A 1 204 ? 15.694 -9.271 -20.418 1.00 87.12 204 LEU A O 1
ATOM 1468 N N . ALA A 1 205 ? 14.374 -9.825 -22.149 1.00 84.69 205 ALA A N 1
ATOM 1469 C CA . ALA A 1 205 ? 14.681 -11.252 -22.095 1.00 84.69 205 ALA A CA 1
ATOM 1470 C C . ALA A 1 205 ? 16.081 -11.556 -22.650 1.00 84.69 205 ALA A C 1
ATOM 1472 O O . ALA A 1 205 ? 16.754 -12.470 -22.172 1.00 84.69 205 ALA A O 1
ATOM 1473 N N . GLY A 1 206 ? 16.544 -10.767 -23.621 1.00 84.19 206 GLY A N 1
ATOM 1474 C CA . GLY A 1 206 ? 17.886 -10.898 -24.169 1.00 84.19 206 GLY A CA 1
ATOM 1475 C C . GLY A 1 206 ? 18.208 -9.848 -25.222 1.00 84.19 206 GLY A C 1
ATOM 1476 O O . GLY A 1 206 ? 17.319 -9.209 -25.784 1.00 84.19 206 GLY A O 1
ATOM 1477 N N . ALA A 1 207 ? 19.498 -9.700 -25.496 1.00 84.12 207 ALA A N 1
ATOM 1478 C CA . ALA A 1 207 ? 20.016 -8.932 -26.616 1.00 84.12 207 ALA A CA 1
ATOM 1479 C C . ALA A 1 207 ? 21.141 -9.735 -27.278 1.00 84.12 207 ALA A C 1
ATOM 1481 O O . ALA A 1 207 ? 21.901 -10.429 -26.601 1.00 84.12 207 ALA A O 1
ATOM 1482 N N . SER A 1 208 ? 21.235 -9.685 -28.601 1.00 85.00 208 SER A N 1
ATOM 1483 C CA . SER A 1 208 ? 22.273 -10.365 -29.374 1.00 85.00 208 SER A CA 1
ATOM 1484 C C . SER A 1 208 ? 22.767 -9.460 -30.487 1.00 85.00 208 SER A C 1
ATOM 1486 O O . SER A 1 208 ? 21.971 -8.803 -31.150 1.00 85.00 208 SER A O 1
ATOM 1488 N N . LEU A 1 209 ? 24.083 -9.445 -30.681 1.00 85.31 209 LEU A N 1
ATOM 1489 C CA . LEU A 1 209 ? 24.734 -8.788 -31.805 1.00 85.31 209 LEU A CA 1
ATOM 1490 C C . LEU A 1 209 ? 25.100 -9.854 -32.835 1.00 85.31 209 LEU A C 1
ATOM 1492 O O . LEU A 1 209 ? 25.792 -10.820 -32.513 1.00 85.31 209 LEU A O 1
ATOM 1496 N N . ILE A 1 210 ? 24.648 -9.667 -34.064 1.00 86.56 210 ILE A N 1
ATOM 1497 C CA . ILE A 1 210 ? 24.916 -10.543 -35.193 1.00 86.56 210 ILE A CA 1
ATOM 1498 C C . ILE A 1 210 ? 25.899 -9.821 -36.109 1.00 86.56 210 ILE A C 1
ATOM 1500 O O . ILE A 1 210 ? 25.620 -8.747 -36.648 1.00 86.56 210 ILE A O 1
ATOM 1504 N N . VAL A 1 211 ? 27.075 -10.425 -36.270 1.00 85.81 211 VAL A N 1
ATOM 1505 C CA . VAL A 1 211 ? 28.058 -9.992 -37.263 1.00 85.81 211 VAL A CA 1
ATOM 1506 C C . VAL A 1 211 ? 27.589 -10.506 -38.620 1.00 85.81 211 VAL A C 1
ATOM 1508 O O . VAL A 1 211 ? 27.472 -11.712 -38.821 1.00 85.81 211 VAL A O 1
ATOM 1511 N N . LEU A 1 212 ? 27.293 -9.582 -39.529 1.00 89.06 212 LEU A N 1
ATOM 1512 C CA . LEU A 1 212 ? 26.875 -9.866 -40.896 1.00 89.06 212 LEU A CA 1
ATOM 1513 C C . LEU A 1 212 ? 28.109 -10.073 -41.783 1.00 89.06 212 LEU A C 1
ATOM 1515 O O . LEU A 1 212 ? 29.170 -9.496 -41.531 1.00 89.06 212 LEU A O 1
ATOM 1519 N N . ASP A 1 213 ? 27.954 -10.790 -42.897 1.00 92.56 213 ASP A N 1
ATOM 1520 C CA . ASP A 1 213 ? 29.030 -10.953 -43.890 1.00 92.56 213 ASP A CA 1
ATOM 1521 C C . ASP A 1 213 ? 29.542 -9.599 -44.422 1.00 92.56 213 ASP A C 1
ATOM 1523 O O . ASP A 1 213 ? 30.710 -9.446 -44.777 1.00 92.56 213 ASP A O 1
ATOM 1527 N N . THR A 1 214 ? 28.678 -8.576 -44.433 1.00 91.12 214 THR A N 1
ATOM 1528 C CA . THR A 1 214 ? 29.018 -7.212 -44.860 1.00 91.12 214 THR A CA 1
ATOM 1529 C C . THR A 1 214 ? 29.631 -6.348 -43.761 1.00 91.12 214 THR A C 1
ATOM 1531 O O . THR A 1 214 ? 30.126 -5.266 -44.074 1.00 91.12 214 THR A O 1
ATOM 1534 N N . THR A 1 215 ? 29.611 -6.777 -42.492 1.00 87.81 215 THR A N 1
ATOM 1535 C CA . THR A 1 215 ? 30.013 -5.938 -41.349 1.00 87.81 215 THR A CA 1
ATOM 1536 C C . THR A 1 215 ? 31.449 -5.439 -41.479 1.00 87.81 215 THR A C 1
ATOM 1538 O O . THR A 1 215 ? 31.719 -4.280 -41.182 1.00 87.81 215 THR A O 1
ATOM 1541 N N . LEU A 1 216 ? 32.373 -6.260 -41.992 1.00 86.56 216 LEU A N 1
ATOM 1542 C CA . LEU A 1 216 ? 33.770 -5.849 -42.210 1.00 86.56 216 LEU A CA 1
ATOM 1543 C C . LEU A 1 216 ? 33.941 -4.809 -43.330 1.00 86.56 216 LEU A C 1
ATOM 1545 O O . LEU A 1 216 ? 34.992 -4.180 -43.422 1.00 86.56 216 LEU A O 1
ATOM 1549 N N . VAL A 1 217 ? 32.928 -4.630 -44.181 1.00 91.69 217 VAL A N 1
ATOM 1550 C CA . VAL A 1 217 ? 32.948 -3.694 -45.313 1.00 91.69 217 VAL A CA 1
ATOM 1551 C C . VAL A 1 217 ? 32.261 -2.379 -44.955 1.00 91.69 217 VAL A C 1
ATOM 1553 O O . VAL A 1 217 ? 32.788 -1.313 -45.260 1.00 91.69 217 VAL A O 1
ATOM 1556 N N . ASN A 1 218 ? 31.085 -2.439 -44.326 1.00 89.81 218 ASN A N 1
ATOM 1557 C CA . ASN A 1 218 ? 30.257 -1.259 -44.052 1.00 89.81 218 ASN A CA 1
ATOM 1558 C C . ASN A 1 218 ? 30.207 -0.852 -42.569 1.00 89.81 218 ASN A C 1
ATOM 1560 O O . ASN A 1 218 ? 29.625 0.182 -42.255 1.00 89.81 218 ASN A O 1
ATOM 1564 N N . GLY A 1 219 ? 30.799 -1.639 -41.666 1.00 84.12 219 GLY A N 1
ATOM 1565 C CA . GLY A 1 219 ? 30.792 -1.382 -40.225 1.00 84.12 219 GLY A CA 1
ATOM 1566 C C . GLY A 1 219 ? 29.441 -1.609 -39.541 1.00 84.12 219 GLY A C 1
ATOM 1567 O O . GLY A 1 219 ? 29.288 -1.230 -38.384 1.00 84.12 219 GLY A O 1
ATOM 1568 N N . LEU A 1 220 ? 28.455 -2.202 -40.225 1.00 83.94 220 LEU A N 1
ATOM 1569 C CA . LEU A 1 220 ? 27.109 -2.415 -39.691 1.00 83.94 220 LEU A CA 1
ATOM 1570 C C . LEU A 1 220 ? 26.947 -3.842 -39.175 1.00 83.94 220 LEU A C 1
ATOM 1572 O O . LEU A 1 220 ? 27.181 -4.802 -39.909 1.00 83.94 220 LEU A O 1
ATOM 1576 N N . ALA A 1 221 ? 26.506 -3.973 -37.929 1.00 84.19 221 ALA A N 1
ATOM 1577 C CA . ALA A 1 221 ? 26.097 -5.230 -37.315 1.00 84.19 221 ALA A CA 1
ATOM 1578 C C . ALA A 1 221 ? 24.598 -5.181 -37.002 1.00 84.19 221 ALA A C 1
ATOM 1580 O O . ALA A 1 221 ? 24.037 -4.111 -36.759 1.00 84.19 221 ALA A O 1
ATOM 1581 N N . GLU A 1 222 ? 23.945 -6.336 -37.007 1.00 85.50 222 GLU A N 1
ATOM 1582 C CA . GLU A 1 222 ? 22.530 -6.438 -36.662 1.00 85.50 222 GLU A CA 1
ATOM 1583 C C . GLU A 1 222 ? 22.379 -6.669 -35.159 1.00 85.50 222 GLU A C 1
ATOM 1585 O O . GLU A 1 222 ? 23.126 -7.437 -34.560 1.00 85.50 222 GLU A O 1
ATOM 1590 N N . THR A 1 223 ? 21.416 -6.000 -34.527 1.00 82.00 223 THR A N 1
ATOM 1591 C CA . THR A 1 223 ? 21.099 -6.219 -33.111 1.00 82.00 223 THR A CA 1
ATOM 1592 C C . THR A 1 223 ? 19.688 -6.758 -32.985 1.00 82.00 223 THR A C 1
ATOM 1594 O O . THR A 1 223 ? 18.735 -6.127 -33.434 1.00 82.00 223 THR A O 1
ATOM 1597 N N . VAL A 1 224 ? 19.554 -7.905 -32.327 1.00 83.88 224 VAL A N 1
ATOM 1598 C CA . VAL A 1 224 ? 18.265 -8.506 -31.991 1.00 83.88 224 VAL A CA 1
ATOM 1599 C C . VAL A 1 224 ? 18.009 -8.290 -30.512 1.00 83.88 224 VAL A C 1
ATOM 1601 O O . VAL A 1 224 ? 18.807 -8.699 -29.670 1.00 83.88 224 VAL A O 1
ATOM 1604 N N . VAL A 1 225 ? 16.879 -7.666 -30.190 1.00 83.44 225 VAL A N 1
ATOM 1605 C CA . VAL A 1 225 ? 16.425 -7.462 -28.814 1.00 83.44 225 VAL A CA 1
ATOM 1606 C C . VAL A 1 225 ? 15.144 -8.252 -28.601 1.00 83.44 225 VAL A C 1
ATOM 1608 O O . VAL A 1 225 ? 14.178 -8.090 -29.340 1.00 83.44 225 VAL A O 1
ATOM 1611 N N . THR A 1 226 ? 15.133 -9.112 -27.585 1.00 87.06 226 THR A N 1
ATOM 1612 C CA . THR A 1 226 ? 13.938 -9.850 -27.174 1.00 87.06 226 THR A CA 1
ATOM 1613 C C . THR A 1 226 ? 13.330 -9.164 -25.964 1.00 87.06 226 THR A C 1
ATOM 1615 O O . THR A 1 226 ? 13.951 -9.099 -24.900 1.00 87.06 226 THR A O 1
ATOM 1618 N N . VAL A 1 227 ? 12.109 -8.669 -26.132 1.00 88.94 227 VAL A N 1
ATOM 1619 C CA . VAL A 1 227 ? 11.337 -8.020 -25.074 1.00 88.94 227 VAL A CA 1
ATOM 1620 C C . VAL A 1 227 ? 10.172 -8.926 -24.694 1.00 88.94 227 VAL A C 1
ATOM 1622 O O . VAL A 1 227 ? 9.485 -9.459 -25.562 1.00 88.94 227 VAL A O 1
ATOM 1625 N N . ASN A 1 228 ? 9.962 -9.101 -23.396 1.00 90.12 228 ASN A N 1
ATOM 1626 C CA . ASN A 1 228 ? 8.813 -9.783 -22.824 1.00 90.12 228 ASN A CA 1
ATOM 1627 C C . ASN A 1 228 ? 7.967 -8.750 -22.073 1.00 90.12 228 ASN A C 1
ATOM 1629 O O . ASN A 1 228 ? 8.521 -7.948 -21.325 1.00 90.12 228 ASN A O 1
ATOM 1633 N N . ASN A 1 229 ? 6.648 -8.757 -22.257 1.00 93.00 229 ASN A N 1
ATOM 1634 C CA . ASN A 1 229 ? 5.746 -7.866 -21.533 1.00 93.00 229 ASN A CA 1
ATOM 1635 C C . ASN A 1 229 ? 4.992 -8.662 -20.451 1.00 93.00 229 ASN A C 1
ATOM 1637 O O . ASN A 1 229 ? 4.030 -9.347 -20.775 1.00 93.00 229 ASN A O 1
ATOM 1641 N N . PRO A 1 230 ? 5.406 -8.586 -19.174 1.00 92.62 230 PRO A N 1
ATOM 1642 C CA . PRO A 1 230 ? 4.753 -9.259 -18.057 1.00 92.62 230 PRO A CA 1
ATOM 1643 C C . PRO A 1 230 ? 3.584 -8.453 -17.472 1.00 92.62 230 PRO A C 1
ATOM 1645 O O . PRO A 1 230 ? 3.075 -8.800 -16.408 1.00 92.62 230 PRO A O 1
ATOM 1648 N N . PHE A 1 231 ? 3.195 -7.343 -18.101 1.00 94.44 231 PHE A N 1
ATOM 1649 C CA . PHE A 1 231 ? 2.054 -6.537 -17.681 1.00 94.44 231 PHE A CA 1
ATOM 1650 C C . PHE A 1 231 ? 0.783 -7.010 -18.387 1.00 94.44 231 PHE A C 1
ATOM 1652 O O . PHE A 1 231 ? 0.850 -7.563 -19.480 1.00 94.44 231 PHE A O 1
ATOM 1659 N N . VAL A 1 232 ? -0.377 -6.754 -17.782 1.00 95.62 232 VAL A N 1
ATOM 1660 C CA . VAL A 1 232 ? -1.677 -6.996 -18.431 1.00 95.62 232 VAL A CA 1
ATOM 1661 C C . VAL A 1 232 ? -1.899 -6.059 -19.628 1.00 95.62 232 VAL A C 1
ATOM 1663 O O . VAL A 1 232 ? -2.295 -6.534 -20.694 1.00 95.62 232 VAL A O 1
ATOM 1666 N N . PRO A 1 233 ? -1.663 -4.729 -19.528 1.00 94.56 233 PRO A N 1
ATOM 1667 C CA . PRO A 1 233 ? -1.828 -3.861 -20.686 1.00 94.56 233 PRO A CA 1
ATOM 1668 C C . PRO A 1 233 ? -0.746 -4.114 -21.751 1.00 94.56 233 PRO A C 1
ATOM 1670 O O . PRO A 1 233 ? 0.400 -4.446 -21.424 1.00 94.56 233 PRO A O 1
ATOM 1673 N N . PRO A 1 234 ? -1.071 -3.891 -23.039 1.00 93.62 234 PRO A N 1
ATOM 1674 C CA . PRO A 1 234 ? -0.073 -3.913 -24.095 1.00 93.62 234 PRO A CA 1
ATOM 1675 C C . PRO A 1 234 ? 0.951 -2.791 -23.894 1.00 93.62 234 PRO A C 1
ATOM 1677 O O . PRO A 1 234 ? 0.619 -1.685 -23.464 1.00 93.62 234 PRO A O 1
ATOM 1680 N N . MET A 1 235 ? 2.199 -3.061 -24.263 1.00 91.44 235 MET A N 1
ATOM 1681 C CA . MET A 1 235 ? 3.294 -2.101 -24.195 1.00 91.44 235 MET A CA 1
ATOM 1682 C C . MET A 1 235 ? 3.650 -1.618 -25.594 1.00 91.44 235 MET A C 1
ATOM 1684 O O . MET A 1 235 ? 3.872 -2.422 -26.492 1.00 91.44 235 MET A O 1
ATOM 1688 N N . THR A 1 236 ? 3.744 -0.304 -25.781 1.00 91.44 236 THR A N 1
ATOM 1689 C CA . THR A 1 236 ? 4.191 0.286 -27.049 1.00 91.44 236 THR A CA 1
ATOM 1690 C C . THR A 1 236 ? 5.626 0.775 -26.909 1.00 91.44 236 THR A C 1
ATOM 1692 O O . THR A 1 236 ? 5.913 1.573 -26.018 1.00 91.44 236 THR A O 1
ATOM 1695 N N . ILE A 1 237 ? 6.527 0.329 -27.786 1.00 88.94 237 ILE A N 1
ATOM 1696 C CA . ILE A 1 237 ? 7.920 0.793 -27.790 1.00 88.94 237 ILE A CA 1
ATOM 1697 C C . ILE A 1 237 ? 8.030 2.015 -28.701 1.00 88.94 237 ILE A C 1
ATOM 1699 O O . ILE A 1 237 ? 7.927 1.906 -29.919 1.00 88.94 237 ILE A O 1
ATOM 1703 N N . LEU A 1 238 ? 8.236 3.191 -28.111 1.00 89.38 238 LEU A N 1
ATOM 1704 C CA . LEU A 1 238 ? 8.315 4.453 -28.859 1.00 89.38 238 LEU A CA 1
ATOM 1705 C C . LEU A 1 238 ? 9.689 4.666 -29.501 1.00 89.38 238 LEU A C 1
ATOM 1707 O O . LEU A 1 238 ? 9.795 5.119 -30.643 1.00 89.38 238 LEU A O 1
ATOM 1711 N N . SER A 1 239 ? 10.740 4.318 -28.766 1.00 88.62 239 SER A N 1
ATOM 1712 C CA . SER A 1 239 ? 12.121 4.400 -29.216 1.00 88.62 239 SER A CA 1
ATOM 1713 C C . SER A 1 239 ? 12.989 3.379 -28.489 1.00 88.62 239 SER A C 1
ATOM 1715 O O . SER A 1 239 ? 12.633 2.872 -27.425 1.00 88.62 239 SER A O 1
ATOM 1717 N N . ILE A 1 240 ? 14.138 3.078 -29.085 1.00 84.88 240 ILE A N 1
ATOM 1718 C CA . ILE A 1 240 ? 15.218 2.311 -28.472 1.00 84.88 240 ILE A CA 1
ATOM 1719 C C . ILE A 1 240 ? 16.464 3.182 -28.543 1.00 84.88 240 ILE A C 1
ATOM 1721 O O . ILE A 1 240 ? 16.823 3.647 -29.623 1.00 84.88 240 ILE A O 1
ATOM 1725 N N . ASP A 1 241 ? 17.102 3.386 -27.398 1.00 87.38 241 ASP A N 1
ATOM 1726 C CA . ASP A 1 241 ? 18.416 4.009 -27.285 1.00 87.38 241 ASP A CA 1
ATOM 1727 C C . ASP A 1 241 ? 19.300 3.078 -26.449 1.00 87.38 241 ASP A C 1
ATOM 1729 O O . ASP A 1 241 ? 18.995 2.778 -25.293 1.00 87.38 241 ASP A O 1
ATOM 1733 N N . SER A 1 242 ? 20.333 2.514 -27.068 1.00 82.88 242 SER A N 1
ATOM 1734 C CA . SER A 1 242 ? 21.182 1.495 -26.460 1.00 82.88 242 SER A CA 1
ATOM 1735 C C . SER A 1 242 ? 22.641 1.682 -26.849 1.00 82.88 242 SER A C 1
ATOM 1737 O O . SER A 1 242 ? 22.957 2.084 -27.965 1.00 82.88 242 SER A O 1
ATOM 1739 N N . THR A 1 243 ? 23.546 1.335 -25.934 1.00 85.81 243 THR A N 1
ATOM 1740 C CA . THR A 1 243 ? 24.991 1.278 -26.179 1.00 85.81 243 THR A CA 1
ATOM 1741 C C . THR A 1 243 ? 25.470 -0.160 -26.032 1.00 85.81 243 THR A C 1
ATOM 1743 O O . THR A 1 243 ? 25.247 -0.800 -25.005 1.00 85.81 243 THR A O 1
ATOM 1746 N N . ILE A 1 244 ? 26.162 -0.662 -27.049 1.00 82.06 244 ILE A N 1
ATOM 1747 C CA . ILE A 1 244 ? 26.750 -2.000 -27.068 1.00 82.06 244 ILE A CA 1
ATOM 1748 C C . ILE A 1 244 ? 28.191 -1.880 -26.583 1.00 82.06 244 ILE A C 1
ATOM 1750 O O . ILE A 1 244 ? 28.962 -1.074 -27.104 1.00 82.06 244 ILE A O 1
ATOM 1754 N N . THR A 1 245 ? 28.573 -2.691 -25.598 1.00 85.69 245 THR A N 1
ATOM 1755 C CA . THR A 1 245 ? 29.938 -2.705 -25.057 1.00 85.69 245 THR A CA 1
ATOM 1756 C C . THR A 1 245 ? 30.497 -4.125 -25.006 1.00 85.69 245 THR A C 1
ATOM 1758 O O . THR A 1 245 ? 29.754 -5.088 -24.827 1.00 85.69 245 THR A O 1
ATOM 1761 N N . TYR A 1 246 ? 31.814 -4.264 -25.159 1.00 82.94 246 TYR A N 1
ATOM 1762 C CA . TYR A 1 246 ? 32.540 -5.521 -24.972 1.00 82.94 246 TYR A CA 1
ATOM 1763 C C . TYR A 1 246 ? 33.839 -5.252 -24.215 1.00 82.94 246 TYR A C 1
ATOM 1765 O O . TYR A 1 246 ? 34.636 -4.408 -24.619 1.00 82.94 246 TYR A O 1
ATOM 1773 N N . GLY A 1 247 ? 34.040 -5.928 -23.079 1.00 85.75 247 GLY A N 1
ATOM 1774 C CA . GLY A 1 247 ? 35.225 -5.720 -22.235 1.00 85.75 247 GLY A CA 1
ATOM 1775 C C . GLY A 1 247 ? 35.398 -4.276 -21.736 1.00 85.75 247 GLY A C 1
ATOM 1776 O O . GLY A 1 247 ? 36.525 -3.840 -21.529 1.00 85.75 247 GLY A O 1
ATOM 1777 N N . GLY A 1 248 ? 34.304 -3.518 -21.592 1.00 84.62 248 GLY A N 1
ATOM 1778 C CA . GLY A 1 248 ? 34.325 -2.099 -21.208 1.00 84.62 248 GLY A CA 1
ATOM 1779 C C . GLY A 1 248 ? 34.555 -1.114 -22.363 1.00 84.62 248 GLY A C 1
ATOM 1780 O O . GLY A 1 248 ? 34.429 0.089 -22.154 1.00 84.62 248 GLY A O 1
ATOM 1781 N N . ALA A 1 249 ? 34.837 -1.592 -23.580 1.00 86.50 249 ALA A N 1
ATOM 1782 C CA . ALA A 1 249 ? 34.926 -0.753 -24.773 1.00 86.50 249 ALA A CA 1
ATOM 1783 C C . ALA A 1 249 ? 33.557 -0.629 -25.456 1.00 86.50 249 ALA A C 1
ATOM 1785 O O . ALA A 1 249 ? 32.876 -1.634 -25.671 1.00 86.50 249 ALA A O 1
ATOM 1786 N N . ALA A 1 250 ? 33.156 0.593 -25.816 1.00 86.88 250 ALA A N 1
ATOM 1787 C CA . ALA A 1 250 ? 31.957 0.827 -26.615 1.00 86.88 250 ALA A CA 1
ATOM 1788 C C . ALA A 1 250 ? 32.182 0.346 -28.055 1.00 86.88 250 ALA A C 1
ATOM 1790 O O . ALA A 1 250 ? 33.119 0.782 -28.721 1.00 86.88 250 ALA A O 1
ATOM 1791 N N . LEU A 1 251 ? 31.322 -0.561 -28.515 1.00 82.38 251 LEU A N 1
ATOM 1792 C CA . LEU A 1 251 ? 31.345 -1.112 -29.869 1.00 82.38 251 LEU A CA 1
ATOM 1793 C C . LEU A 1 251 ? 30.403 -0.366 -30.818 1.00 82.38 251 LEU A C 1
ATOM 1795 O O . LEU A 1 251 ? 30.631 -0.363 -32.022 1.00 82.38 251 LEU A O 1
ATOM 1799 N N . GLY A 1 252 ? 29.350 0.258 -30.288 1.00 81.25 252 GLY A N 1
ATOM 1800 C CA . GLY A 1 252 ? 28.386 1.007 -31.086 1.00 81.25 252 GLY A CA 1
ATOM 1801 C C . GLY A 1 252 ? 27.150 1.403 -30.292 1.00 81.25 252 GLY A C 1
ATOM 1802 O O . GLY A 1 252 ? 27.013 1.062 -29.115 1.00 81.25 252 GLY A O 1
ATOM 1803 N N . THR A 1 253 ? 26.246 2.116 -30.950 1.00 84.12 253 THR A N 1
ATOM 1804 C CA . THR A 1 253 ? 24.952 2.511 -30.395 1.00 84.12 253 THR A CA 1
ATOM 1805 C C . THR A 1 253 ? 23.823 2.094 -31.328 1.00 84.12 253 THR A C 1
ATOM 1807 O O . THR A 1 253 ? 23.993 2.013 -32.544 1.00 84.12 253 THR A O 1
ATOM 1810 N N . VAL A 1 254 ? 22.659 1.822 -30.747 1.00 81.19 254 VAL A N 1
ATOM 1811 C CA . VAL A 1 254 ? 21.405 1.606 -31.463 1.00 81.19 254 VAL A CA 1
ATOM 1812 C C . VAL A 1 254 ? 20.469 2.719 -31.038 1.00 81.19 254 VAL A C 1
ATOM 1814 O O . VAL A 1 254 ? 20.013 2.731 -29.900 1.00 81.19 254 VAL A O 1
ATOM 1817 N N . VAL A 1 255 ? 20.190 3.644 -31.953 1.00 82.38 255 VAL A N 1
ATOM 1818 C CA . VAL A 1 255 ? 19.165 4.675 -31.771 1.00 82.38 255 VAL A CA 1
ATOM 1819 C C . VAL A 1 255 ? 18.105 4.446 -32.836 1.00 82.38 255 VAL A C 1
ATOM 1821 O O . VAL A 1 255 ? 18.385 4.516 -34.031 1.00 82.38 255 VAL A O 1
ATOM 1824 N N . SER A 1 256 ? 16.894 4.102 -32.418 1.00 80.31 256 SER A N 1
ATOM 1825 C CA . SER A 1 256 ? 15.773 3.822 -33.313 1.00 80.31 256 SER A CA 1
ATOM 1826 C C . SER A 1 256 ? 14.516 4.512 -32.814 1.00 80.31 256 SER A C 1
ATOM 1828 O O . SER A 1 256 ? 14.127 4.361 -31.658 1.00 80.31 256 SER A O 1
ATOM 1830 N N . THR A 1 257 ? 13.869 5.252 -33.706 1.00 85.75 257 THR A N 1
ATOM 1831 C CA . THR A 1 257 ? 12.519 5.785 -33.528 1.00 85.75 257 THR A CA 1
ATOM 1832 C C . THR A 1 257 ? 11.605 5.126 -34.551 1.00 85.75 257 THR A C 1
ATOM 1834 O O . THR A 1 257 ? 12.007 4.862 -35.685 1.00 85.75 257 THR A O 1
ATOM 1837 N N . PHE A 1 258 ? 10.375 4.817 -34.149 1.00 83.19 258 PHE A N 1
ATOM 1838 C CA . PHE A 1 258 ? 9.448 4.065 -34.989 1.00 83.19 258 PHE A CA 1
ATOM 1839 C C . PHE A 1 258 ? 8.362 4.987 -35.546 1.00 83.19 258 PHE A C 1
ATOM 1841 O O . PHE A 1 258 ? 7.626 5.614 -34.789 1.00 83.19 258 PHE A O 1
ATOM 1848 N N . SER A 1 259 ? 8.223 5.040 -36.874 1.00 83.62 259 SER A N 1
ATOM 1849 C CA . SER A 1 259 ? 7.089 5.716 -37.529 1.00 83.62 259 SER A CA 1
ATOM 1850 C C . SER A 1 259 ? 5.760 4.996 -37.269 1.00 83.62 259 SER A C 1
ATOM 1852 O O . SER A 1 259 ? 4.711 5.632 -37.225 1.00 83.62 259 SER A O 1
ATOM 1854 N N . SER A 1 260 ? 5.821 3.679 -37.052 1.00 88.88 260 SER A N 1
ATOM 1855 C CA . SER A 1 260 ? 4.742 2.841 -36.529 1.00 88.88 260 SER A CA 1
ATOM 1856 C C . SER A 1 260 ? 5.283 2.043 -35.337 1.00 88.88 260 SER A C 1
ATOM 1858 O O . SER A 1 260 ? 5.893 0.992 -35.552 1.00 88.88 260 SER A O 1
ATOM 1860 N N . PRO A 1 261 ? 5.121 2.543 -34.099 1.00 89.06 261 PRO A N 1
ATOM 1861 C CA . PRO A 1 261 ? 5.631 1.897 -32.892 1.00 89.06 261 PRO A CA 1
ATOM 1862 C C . PRO A 1 261 ? 5.168 0.441 -32.749 1.00 89.06 261 PRO A C 1
ATOM 1864 O O . PRO A 1 261 ? 3.964 0.180 -32.841 1.00 89.06 261 PRO A O 1
ATOM 1867 N N . PRO A 1 262 ? 6.082 -0.522 -32.526 1.00 89.56 262 PRO A N 1
ATOM 1868 C CA . PRO A 1 262 ? 5.688 -1.897 -32.278 1.00 89.56 262 PRO A CA 1
ATOM 1869 C C . PRO A 1 262 ? 4.965 -2.011 -30.932 1.00 89.56 262 PRO A C 1
ATOM 1871 O O . PRO A 1 262 ? 5.343 -1.381 -29.938 1.00 89.56 262 PRO A O 1
ATOM 1874 N N . VAL A 1 263 ? 3.927 -2.847 -30.916 1.00 92.69 263 VAL A N 1
ATOM 1875 C CA . VAL A 1 263 ? 3.114 -3.143 -29.736 1.00 92.69 263 VAL A CA 1
ATOM 1876 C C . VAL A 1 263 ? 3.397 -4.570 -29.292 1.00 92.69 263 VAL A C 1
ATOM 1878 O O . VAL A 1 263 ? 3.252 -5.512 -30.070 1.00 92.69 263 VAL A O 1
ATOM 1881 N N . ILE A 1 264 ? 3.788 -4.724 -28.034 1.00 92.19 264 ILE A N 1
ATOM 1882 C CA . ILE A 1 264 ? 4.042 -6.006 -27.391 1.00 92.19 264 ILE A CA 1
ATOM 1883 C C . ILE A 1 264 ? 2.801 -6.355 -26.564 1.00 92.19 264 ILE A C 1
ATOM 1885 O O . ILE A 1 264 ? 2.470 -5.611 -25.631 1.00 92.19 264 ILE A O 1
ATOM 1889 N N . PRO A 1 265 ? 2.084 -7.442 -26.897 1.00 92.81 265 PRO A N 1
ATOM 1890 C CA . PRO A 1 265 ? 0.896 -7.842 -26.150 1.00 92.81 265 PRO A CA 1
ATOM 1891 C C . PRO A 1 265 ? 1.257 -8.144 -24.693 1.00 92.81 265 PRO A C 1
ATOM 1893 O O . PRO A 1 265 ? 2.374 -8.575 -24.414 1.00 92.81 265 PRO A O 1
ATOM 1896 N N . GLY A 1 266 ? 0.332 -7.865 -23.777 1.00 91.31 266 GLY A N 1
ATOM 1897 C CA . GLY A 1 266 ? 0.457 -8.248 -22.372 1.00 91.31 266 GLY A CA 1
ATOM 1898 C C . GLY A 1 266 ? 0.155 -9.728 -22.130 1.00 91.31 266 GLY A C 1
ATOM 1899 O O . GLY A 1 266 ? -0.138 -10.468 -23.076 1.00 91.31 266 GLY A O 1
ATOM 1900 N N . ILE A 1 267 ? 0.230 -10.128 -20.861 1.00 88.94 267 ILE A N 1
ATOM 1901 C CA . ILE A 1 267 ? -0.164 -11.462 -20.372 1.00 88.94 267 ILE A CA 1
ATOM 1902 C C . ILE A 1 267 ? -1.656 -11.571 -20.061 1.00 88.94 267 ILE A C 1
ATOM 1904 O O . ILE A 1 267 ? -2.268 -10.546 -19.683 1.00 88.94 267 ILE A O 1
#

Organism: NCBI:txid1440133

InterPro domains:
  IPR022185 Protein of unknown function DUF3712 [PF12505] (15-116)
  IPR046368 Tag1 [PTHR35895] (34-254)

Radius of gyration: 28.83 Å; chains: 1; bounding box: 76×37×92 Å

Secondary structure (DSSP, 8-state):
------S------GGGHHHHHHHHHHHHHSSEEEEEEEEEEEEEEEETTEEEEEEEEEEEEEEEEE--GGG-SSPPEEEEEEEEEEETTEEEEEEEEEEEE-SSS-EEEEEEEEEEEETTEEEEEEEEEEEEE-SEEEEEEEEEEE-GGGSHHHHHHHHHHHTT--EEEEEE--TTSBS-GGGHHHHHT-EEEEEEPPPSS-SEEEEEEE--TTHHHH---EEEEEE---SSS-EE--EEEEEEEETTEEEEEEEEE-SS--EE---